Protein AF-A0A257PJL9-F1 (afdb_monomer)

Solvent-accessible surface area (backbone atoms only — not comparable to full-atom values): 11143 Å² total; per-residue (Å²): 131,81,81,60,60,24,32,33,41,35,34,54,38,45,75,93,39,42,69,45,50,50,52,24,38,55,75,59,22,83,45,71,50,77,45,77,40,81,89,77,59,29,35,40,38,37,25,34,27,64,63,86,53,63,56,69,57,37,52,51,34,45,52,51,27,25,71,77,57,74,52,83,58,68,77,47,76,47,81,35,45,70,77,47,56,76,36,56,66,44,72,63,48,63,78,39,80,41,72,86,50,38,31,40,30,32,70,85,60,83,70,79,80,64,85,92,42,50,75,46,57,35,68,57,82,78,34,64,66,76,51,87,47,71,64,53,48,50,50,55,40,47,49,55,57,44,61,74,78,45,84,84,84,75,47,77,28,80,68,32,34,30,22,59,66,38,46,49,48,25,71,75,69,74,46,76,55,50,68,40,48,93,48,72,64,27,50,51,42,18,53,56,33,67,73,108

Secondary structure (DSSP, 8-state):
-PPPEEEEEEEEEETTTHHHHHHHHHTT-SEEEEEEETTTTEEEEEEEESTTTTHHHHHHHHHHHHHHH------EEEEEETTTSHHHHHSS---EEETTTEEEEETT--SPPPTTSEEEEE-TTS-S--S-SHHHHHHHHHHHHHHHH---SSEEEES-TTSHHHHHHHHHHT--EEEE-SSHHHHHHHHHHHT-

Radius of gyration: 19.6 Å; Cα contacts (8 Å, |Δi|>4): 333; chains: 1; bounding box: 55×28×56 Å

Nearest PDB structures (foldseek):
  7egl-assembly1_B  TM=7.722E-01  e=3.998E-02  Synechocystis sp. PCC 6803 substr. Kazusa
  7r2z-assembly1_C  TM=5.999E-01  e=4.797E-02  Synechocystis sp. PCC 6803
  2a10-assembly1_A  TM=4.613E-01  e=8.749E-03  Synechocystis sp. PCC 6803
  7r2z-assembly1_B  TM=5.999E-01  e=5.098E-02  Synechocystis sp. PCC 6803
  2n2t-assembly1_A  TM=5.267E-01  e=2.776E-02  synthetic construct

Foldseek 3Di:
DPFFKWKKKKWKAAPQLVVLLCVLLVVAFPDKDWDADPVVNIIIIMGIHHHPPCPVSSVVSLVVSCVVRVDDIDIDMDMAGPCGDLCVQQVPLDFDDAAPAETEEEPPDPDDDDPRHDYQYAPRSFWDPSPPDPVSSVLLNVLVVCLVVHQDAEAEAEQCIQVRNQLSNCVSNVYHYHYDHPDPSSVVNSVVSSVD

Sequence (196 aa):
MTPETMDCVTLSVPADALDAFEAALSSVCRAVSFYHDEDRDYWDIQGVKERGADEGELAAAMAVAEMLTGVSPEVVRSIVPVGGWLARTQAAFPEQQIGQRFVVRGTHIAALPLPGRITLTLDAGLAFGTGEHNSTRGCLVMLERVARSHAPRRILDLGTGSGILAIAAAKLLHRRVLASDIDARAARVANANAAL

Structure (mmCIF, N/CA/C/O backbone):
data_AF-A0A257PJL9-F1
#
_entry.id   AF-A0A257PJL9-F1
#
loop_
_atom_site.group_PDB
_atom_site.id
_atom_site.type_symbol
_atom_site.label_atom_id
_atom_site.label_alt_id
_atom_site.label_comp_id
_atom_site.label_asym_id
_atom_site.label_entity_id
_atom_site.label_seq_id
_atom_site.pdbx_PDB_ins_code
_atom_site.Cartn_x
_atom_site.Cartn_y
_atom_site.Cartn_z
_atom_site.occupancy
_atom_site.B_iso_or_equiv
_atom_site.auth_seq_id
_atom_site.auth_comp_id
_atom_site.auth_asym_id
_atom_site.auth_atom_id
_atom_site.pdbx_PDB_model_num
ATOM 1 N N . MET A 1 1 ? 33.102 -2.995 4.642 1.00 41.75 1 MET A N 1
ATOM 2 C CA . MET A 1 1 ? 32.230 -3.609 3.621 1.00 41.75 1 MET A CA 1
ATOM 3 C C . MET A 1 1 ? 31.767 -2.500 2.700 1.00 41.75 1 MET A C 1
ATOM 5 O O . MET A 1 1 ? 3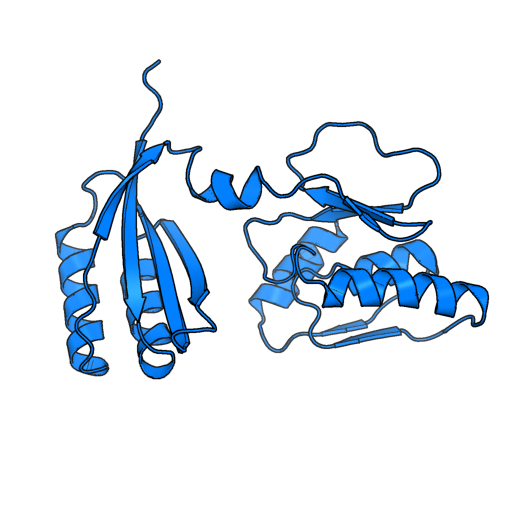1.185 -1.544 3.193 1.00 41.75 1 MET A O 1
ATOM 9 N N . THR A 1 2 ? 32.109 -2.555 1.415 1.00 45.38 2 THR A N 1
ATOM 10 C CA . THR A 1 2 ? 31.539 -1.645 0.410 1.00 45.38 2 THR A CA 1
ATOM 11 C C . THR A 1 2 ? 30.028 -1.871 0.346 1.00 45.38 2 THR A C 1
ATOM 13 O O . THR A 1 2 ? 29.623 -3.033 0.323 1.00 45.38 2 THR A O 1
ATOM 16 N N . PRO A 1 3 ? 29.195 -0.817 0.369 1.00 53.62 3 PRO A N 1
ATOM 17 C CA . PRO A 1 3 ? 27.757 -0.984 0.221 1.00 53.62 3 PRO A CA 1
ATOM 18 C C . PRO A 1 3 ? 27.475 -1.636 -1.133 1.00 53.62 3 PRO A C 1
ATOM 20 O O . PRO A 1 3 ? 28.020 -1.221 -2.154 1.00 53.62 3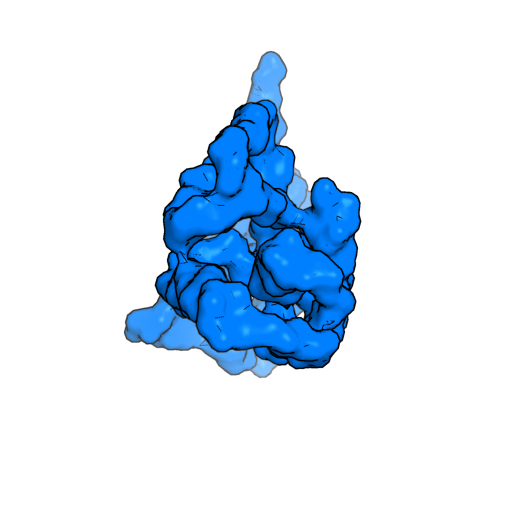 PRO A O 1
ATOM 23 N N . GLU A 1 4 ? 26.667 -2.688 -1.115 1.00 72.19 4 GLU A N 1
ATOM 24 C CA . GLU A 1 4 ? 26.211 -3.376 -2.317 1.00 72.19 4 GLU A CA 1
ATOM 25 C C . GLU A 1 4 ? 25.349 -2.393 -3.134 1.00 72.19 4 GLU A C 1
ATOM 27 O O . GLU A 1 4 ? 24.532 -1.663 -2.562 1.00 72.19 4 GLU A O 1
ATOM 32 N N . THR A 1 5 ? 25.568 -2.296 -4.448 1.00 79.81 5 THR A N 1
ATOM 33 C CA . THR A 1 5 ? 24.873 -1.348 -5.340 1.00 79.81 5 THR A CA 1
ATOM 34 C C . THR A 1 5 ? 24.140 -2.073 -6.468 1.00 79.81 5 THR A C 1
ATOM 36 O O . THR A 1 5 ? 24.551 -3.149 -6.894 1.00 79.81 5 THR A O 1
ATOM 39 N N . MET A 1 6 ? 23.055 -1.471 -6.951 1.00 83.62 6 MET A N 1
ATOM 40 C CA . MET A 1 6 ? 22.204 -1.936 -8.048 1.00 83.62 6 MET A CA 1
ATOM 41 C C . MET A 1 6 ? 22.126 -0.874 -9.144 1.00 83.62 6 MET A C 1
ATOM 43 O O . MET A 1 6 ? 22.331 0.315 -8.878 1.00 83.62 6 MET A O 1
ATOM 47 N N . ASP A 1 7 ? 21.787 -1.304 -10.356 1.00 87.94 7 ASP A N 1
ATOM 48 C CA . ASP A 1 7 ? 21.464 -0.386 -11.442 1.00 87.94 7 ASP A CA 1
ATOM 49 C C . ASP A 1 7 ? 19.977 -0.032 -11.387 1.00 87.94 7 ASP A C 1
ATOM 51 O O . ASP A 1 7 ? 19.114 -0.880 -11.149 1.00 87.94 7 ASP A O 1
ATOM 55 N N . CYS A 1 8 ? 19.690 1.247 -11.597 1.00 87.25 8 CYS A N 1
ATOM 56 C CA . CYS A 1 8 ? 18.357 1.812 -11.628 1.00 87.25 8 CYS A CA 1
ATOM 57 C C . CYS A 1 8 ? 18.110 2.446 -12.995 1.00 87.25 8 CYS A C 1
ATOM 59 O O . CYS A 1 8 ? 18.875 3.304 -13.442 1.00 87.25 8 CYS A O 1
ATOM 61 N N . VAL A 1 9 ? 17.026 2.035 -13.636 1.00 89.62 9 VAL A N 1
ATOM 62 C CA . VAL A 1 9 ? 16.599 2.477 -14.963 1.00 89.62 9 VAL A CA 1
ATOM 63 C C . VAL A 1 9 ? 15.316 3.271 -14.790 1.00 89.62 9 VAL A C 1
ATOM 65 O O . VAL A 1 9 ? 14.399 2.789 -14.140 1.00 89.62 9 VAL A O 1
ATOM 68 N N . THR A 1 10 ? 15.268 4.489 -15.319 1.00 86.88 10 THR A N 1
ATOM 69 C CA . THR A 1 10 ? 14.139 5.418 -15.162 1.00 86.88 10 THR A CA 1
ATOM 70 C C . THR A 1 10 ? 13.710 5.917 -16.532 1.00 86.88 10 THR A C 1
ATOM 72 O O . THR A 1 10 ? 14.571 6.224 -17.356 1.00 86.88 10 THR A O 1
ATOM 75 N N . LEU A 1 11 ? 12.407 5.989 -16.770 1.00 91.31 11 LEU A N 1
ATOM 76 C CA . LEU A 1 11 ? 11.817 6.472 -18.016 1.00 91.31 11 LEU A CA 1
ATOM 77 C C . LEU A 1 11 ? 10.452 7.104 -17.738 1.00 91.31 11 LEU A C 1
ATOM 79 O O . LEU A 1 11 ? 9.796 6.724 -16.774 1.00 91.31 11 LEU A O 1
ATOM 83 N N . SER A 1 12 ? 10.016 8.022 -18.595 1.00 90.00 12 SER A N 1
ATOM 84 C CA . SER A 1 12 ? 8.704 8.674 -18.491 1.00 90.00 12 SER A CA 1
ATOM 85 C C . SER A 1 12 ? 7.892 8.398 -19.751 1.00 90.00 12 SER A C 1
ATOM 87 O O . SER A 1 12 ? 8.389 8.619 -20.857 1.00 90.00 12 SER A O 1
ATOM 89 N N . VAL A 1 13 ? 6.654 7.924 -19.608 1.00 90.69 13 VAL A N 1
ATOM 90 C CA . VAL A 1 13 ? 5.784 7.535 -20.735 1.00 90.69 13 VAL A CA 1
ATOM 91 C C . VAL A 1 13 ? 4.340 8.006 -20.536 1.00 90.69 13 VAL A C 1
ATOM 93 O O . VAL A 1 13 ? 3.907 8.154 -19.397 1.00 90.69 13 VAL A O 1
ATOM 96 N N . PRO A 1 14 ? 3.569 8.241 -21.609 1.00 89.19 14 PRO A N 1
ATOM 97 C CA . PRO A 1 14 ? 2.139 8.513 -21.495 1.00 89.19 14 PRO A CA 1
ATOM 98 C C . PRO A 1 14 ? 1.365 7.278 -21.001 1.00 89.19 14 PRO A C 1
ATOM 100 O O . PRO A 1 14 ? 1.852 6.145 -21.055 1.00 89.19 14 PRO A O 1
ATOM 103 N N . ALA A 1 15 ? 0.140 7.495 -20.516 1.00 85.56 15 ALA A N 1
ATOM 104 C CA . ALA A 1 15 ? -0.681 6.451 -19.896 1.00 85.56 15 ALA A CA 1
ATOM 105 C C . ALA A 1 15 ? -1.004 5.262 -20.823 1.00 85.56 15 ALA A C 1
ATOM 107 O O . ALA A 1 15 ? -1.131 4.137 -20.352 1.00 85.56 15 ALA A O 1
ATOM 108 N N . ASP A 1 16 ? -1.114 5.489 -22.131 1.00 87.06 16 ASP A N 1
ATOM 109 C CA . ASP A 1 16 ? -1.380 4.452 -23.136 1.00 87.06 16 ASP A CA 1
ATOM 110 C C . ASP A 1 16 ? -0.163 3.563 -23.446 1.00 87.06 16 ASP A C 1
ATOM 112 O O . ASP A 1 16 ? -0.324 2.464 -23.977 1.00 87.06 16 ASP A O 1
ATOM 116 N N . ALA A 1 17 ? 1.043 4.001 -23.078 1.00 90.38 17 ALA A N 1
ATOM 117 C CA . ALA A 1 17 ? 2.282 3.246 -23.239 1.00 90.38 17 ALA A CA 1
ATOM 118 C C . ALA A 1 17 ? 2.741 2.537 -21.950 1.00 90.38 17 ALA A C 1
ATOM 120 O O . ALA A 1 17 ? 3.590 1.645 -22.013 1.00 90.38 17 ALA A O 1
ATOM 121 N N . LEU A 1 18 ? 2.175 2.904 -20.794 1.00 85.38 18 LEU A N 1
ATOM 122 C CA . LEU A 1 18 ? 2.573 2.438 -19.460 1.00 85.38 18 LEU A CA 1
ATOM 123 C C . LEU A 1 18 ? 2.719 0.912 -19.368 1.00 85.38 18 LEU A C 1
ATOM 125 O O . LEU A 1 18 ? 3.792 0.428 -19.009 1.00 85.38 18 LEU A O 1
ATOM 129 N N . ASP A 1 19 ? 1.684 0.162 -19.751 1.00 85.75 19 ASP A N 1
ATOM 130 C CA . ASP A 1 19 ? 1.648 -1.302 -19.610 1.00 85.75 19 ASP A CA 1
ATOM 131 C C . ASP A 1 19 ? 2.789 -1.997 -20.375 1.00 85.75 19 ASP A C 1
ATOM 133 O O . ASP A 1 19 ? 3.370 -2.980 -19.908 1.00 85.75 19 ASP A O 1
ATOM 137 N N . ALA A 1 20 ? 3.143 -1.478 -21.556 1.00 89.94 20 ALA A N 1
ATOM 138 C CA . ALA A 1 20 ? 4.199 -2.053 -22.384 1.00 89.94 20 ALA A CA 1
ATOM 139 C C . ALA A 1 20 ? 5.583 -1.853 -21.750 1.00 89.94 20 ALA A C 1
ATOM 141 O O . ALA A 1 20 ? 6.398 -2.780 -21.722 1.00 89.94 20 ALA A O 1
ATOM 142 N N . PHE A 1 21 ? 5.842 -0.662 -21.206 1.00 92.00 21 PHE A N 1
ATOM 143 C CA . PHE A 1 21 ? 7.112 -0.351 -20.550 1.00 92.00 21 PHE A CA 1
ATOM 144 C C . PHE A 1 21 ? 7.215 -0.946 -19.138 1.00 92.00 21 PHE A C 1
ATOM 146 O O . PHE A 1 21 ? 8.310 -1.338 -18.727 1.00 92.00 21 PHE A O 1
ATOM 153 N N . GLU A 1 22 ? 6.098 -1.111 -18.421 1.00 87.12 22 GLU A N 1
ATOM 154 C CA . GLU A 1 22 ? 6.037 -1.919 -17.196 1.00 87.12 22 GLU A CA 1
ATOM 155 C C . GLU A 1 22 ? 6.468 -3.357 -17.481 1.00 87.12 22 GLU A C 1
ATOM 157 O O . GLU A 1 22 ? 7.326 -3.894 -16.775 1.00 87.12 22 GLU A O 1
ATOM 162 N N . ALA A 1 23 ? 5.891 -3.980 -18.512 1.00 85.19 23 ALA A N 1
ATOM 163 C CA . ALA A 1 23 ? 6.210 -5.354 -18.876 1.00 85.19 23 ALA A CA 1
ATOM 164 C C . ALA A 1 23 ? 7.687 -5.500 -19.273 1.00 85.19 23 ALA A C 1
ATOM 166 O O . ALA A 1 23 ? 8.343 -6.450 -18.843 1.00 85.19 23 ALA A O 1
ATOM 167 N N . ALA A 1 24 ? 8.219 -4.535 -20.032 1.00 92.06 24 ALA A N 1
ATOM 168 C CA . ALA A 1 24 ? 9.617 -4.525 -20.449 1.00 92.06 24 ALA A CA 1
ATOM 169 C C . ALA A 1 24 ? 10.592 -4.394 -19.271 1.00 92.06 24 ALA A C 1
ATOM 171 O O . ALA A 1 24 ? 11.597 -5.098 -19.217 1.00 92.06 24 ALA A O 1
ATOM 172 N N . LEU A 1 25 ? 10.303 -3.520 -18.302 1.00 87.38 25 LEU A N 1
ATOM 173 C CA . LEU A 1 25 ? 11.134 -3.412 -17.105 1.00 87.38 25 LEU A CA 1
ATOM 174 C C . LEU A 1 25 ? 10.969 -4.634 -16.202 1.00 87.38 25 LEU A C 1
ATOM 176 O O . LEU A 1 25 ? 11.958 -5.125 -15.673 1.00 87.38 25 LEU A O 1
ATOM 180 N N . SER A 1 26 ? 9.759 -5.171 -16.056 1.00 84.50 26 SER A N 1
ATOM 181 C CA . SER A 1 26 ? 9.481 -6.310 -15.171 1.00 84.50 26 SER A CA 1
ATOM 182 C C . SER A 1 26 ? 10.102 -7.628 -15.639 1.00 84.50 26 SER A C 1
ATOM 184 O O . SER A 1 26 ? 10.227 -8.547 -14.830 1.00 84.50 26 SER A O 1
ATOM 186 N N . SER A 1 27 ? 10.501 -7.748 -16.911 1.00 85.81 27 SER A N 1
ATOM 187 C CA . SER A 1 27 ? 11.194 -8.948 -17.396 1.00 85.81 27 SER A CA 1
ATOM 188 C C . SER A 1 27 ? 12.631 -9.053 -16.880 1.00 85.81 27 SER A C 1
ATOM 190 O O . SER A 1 27 ? 13.154 -10.157 -16.776 1.00 85.81 27 SER A O 1
ATOM 192 N N . VAL A 1 28 ? 13.255 -7.923 -16.528 1.00 87.50 28 VAL A N 1
ATOM 193 C CA . VAL A 1 28 ? 14.672 -7.860 -16.129 1.00 87.50 28 VAL A CA 1
ATOM 194 C C . VAL A 1 28 ? 14.874 -7.277 -14.731 1.00 87.50 28 VAL A C 1
ATOM 196 O O . VAL A 1 28 ? 15.767 -7.680 -13.984 1.00 87.50 28 VAL A O 1
ATOM 199 N N . CYS A 1 29 ? 14.078 -6.283 -14.358 1.00 83.50 29 CYS A N 1
ATOM 200 C CA . CYS A 1 29 ? 14.186 -5.624 -13.072 1.00 83.50 29 CYS A CA 1
ATOM 201 C C . CYS A 1 29 ? 13.545 -6.472 -11.976 1.00 83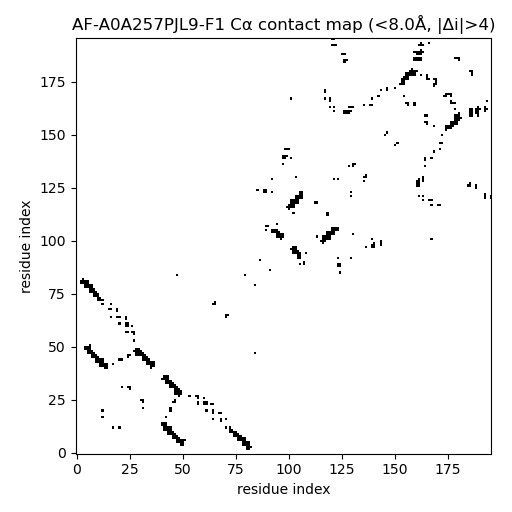.50 29 CYS A C 1
ATOM 203 O O . CYS A 1 29 ? 12.424 -6.958 -12.087 1.00 83.50 29 CYS A O 1
ATOM 205 N N . ARG A 1 30 ? 14.249 -6.571 -10.850 1.00 77.31 30 ARG A N 1
ATOM 206 C CA . ARG A 1 30 ? 13.767 -7.223 -9.631 1.00 77.31 30 ARG A CA 1
ATOM 207 C C . ARG A 1 30 ? 12.536 -6.522 -9.053 1.00 77.31 30 ARG A C 1
ATOM 209 O O . ARG A 1 30 ? 11.710 -7.163 -8.409 1.00 77.31 30 ARG A O 1
ATOM 216 N N . ALA A 1 31 ? 12.465 -5.205 -9.211 1.00 72.94 31 ALA A N 1
ATOM 217 C CA . ALA A 1 31 ? 11.349 -4.385 -8.767 1.00 72.94 31 ALA A CA 1
ATOM 218 C C . ALA A 1 31 ? 11.142 -3.226 -9.741 1.00 72.94 31 ALA A C 1
ATOM 220 O O . ALA A 1 31 ? 12.121 -2.651 -10.223 1.00 72.94 31 ALA A O 1
ATOM 221 N N . VAL A 1 32 ? 9.879 -2.880 -9.977 1.00 77.56 32 VAL A N 1
ATOM 222 C CA . VAL A 1 32 ? 9.454 -1.740 -10.793 1.00 77.56 32 VAL A CA 1
ATOM 223 C C . VAL A 1 32 ? 8.487 -0.894 -9.963 1.00 77.56 32 VAL A C 1
ATOM 225 O O . VAL A 1 32 ? 7.643 -1.441 -9.254 1.00 77.56 32 VAL A O 1
ATOM 228 N N . SER A 1 33 ? 8.633 0.428 -10.005 1.00 71.75 33 SER A N 1
ATOM 229 C CA . SER A 1 33 ? 7.714 1.381 -9.373 1.00 71.75 33 SER A CA 1
ATOM 230 C C . SER A 1 33 ? 7.304 2.476 -10.349 1.00 71.75 33 SER A C 1
ATOM 232 O O . SER A 1 33 ? 7.987 2.688 -11.352 1.00 71.75 33 SER A O 1
ATOM 234 N N . PHE A 1 34 ? 6.209 3.162 -10.030 1.00 76.88 34 PHE A N 1
ATOM 235 C CA . PHE A 1 34 ? 5.532 4.094 -10.924 1.00 76.88 34 PHE A CA 1
ATOM 236 C C . PHE A 1 34 ? 5.111 5.341 -10.151 1.00 76.88 34 PHE A C 1
ATOM 238 O O . PHE A 1 34 ? 4.598 5.226 -9.034 1.00 76.88 34 PHE A O 1
ATOM 245 N N . TYR A 1 35 ? 5.274 6.509 -10.761 1.00 73.12 35 TYR A N 1
ATOM 246 C CA . TYR A 1 35 ? 4.797 7.790 -10.247 1.00 73.12 35 TYR A CA 1
ATOM 247 C C . TYR A 1 35 ? 4.056 8.516 -11.369 1.00 73.12 35 TYR A C 1
ATOM 249 O O . TYR A 1 35 ? 4.531 8.542 -12.498 1.00 73.12 35 TYR A O 1
ATOM 257 N N . HIS A 1 36 ? 2.885 9.081 -11.080 1.00 73.94 36 HIS A N 1
ATOM 258 C CA . HIS A 1 36 ? 2.133 9.875 -12.055 1.00 73.94 36 HIS A CA 1
ATOM 259 C C . HIS A 1 36 ? 2.477 11.353 -11.871 1.00 73.94 36 HIS A C 1
ATOM 261 O O . HIS A 1 36 ? 2.335 11.892 -10.772 1.00 73.94 36 HIS A O 1
ATOM 267 N N . ASP A 1 37 ? 2.954 11.988 -12.937 1.00 71.56 37 ASP A N 1
ATOM 268 C CA . ASP A 1 37 ? 3.098 13.436 -13.039 1.00 71.56 37 ASP A CA 1
ATOM 269 C C . ASP A 1 37 ? 1.765 14.008 -13.547 1.00 71.56 37 ASP A C 1
ATOM 271 O O . ASP A 1 37 ? 1.489 14.008 -14.750 1.00 71.56 37 ASP A O 1
ATOM 275 N N . GLU A 1 38 ? 0.924 14.468 -12.614 1.00 62.31 38 GLU A N 1
ATOM 276 C CA . GLU A 1 38 ? -0.406 15.029 -12.900 1.00 62.31 38 GLU A CA 1
ATOM 277 C C . GLU A 1 38 ? -0.348 16.297 -13.775 1.00 62.31 38 GLU A C 1
ATOM 279 O O . GLU A 1 38 ? -1.310 16.587 -14.487 1.00 62.31 38 GLU A O 1
ATOM 284 N N . ASP A 1 39 ? 0.765 17.043 -13.758 1.00 68.75 39 ASP A N 1
ATOM 285 C CA . ASP A 1 39 ? 0.912 18.279 -14.536 1.00 68.75 39 ASP A CA 1
ATOM 286 C C . ASP A 1 39 ? 1.197 17.985 -16.014 1.00 68.75 39 ASP A C 1
ATOM 288 O O . ASP A 1 39 ? 0.790 18.743 -16.901 1.00 68.75 39 ASP A O 1
ATOM 292 N N . ARG A 1 40 ? 1.922 16.894 -16.289 1.00 72.25 40 ARG A N 1
ATOM 293 C CA . ARG A 1 40 ? 2.301 16.484 -17.652 1.00 72.25 40 ARG A CA 1
ATOM 294 C C . ARG A 1 40 ? 1.397 15.404 -18.229 1.00 72.25 40 ARG A C 1
ATOM 296 O O . ARG A 1 40 ? 1.416 15.221 -19.442 1.00 72.25 40 ARG A O 1
ATOM 303 N N . ASP A 1 41 ? 0.630 14.728 -17.379 1.00 77.56 41 ASP A N 1
ATOM 304 C CA . ASP A 1 41 ? -0.117 13.502 -17.672 1.00 77.56 41 ASP A CA 1
ATOM 305 C C . ASP A 1 41 ? 0.785 12.355 -18.170 1.00 77.56 41 ASP A C 1
ATOM 307 O O . ASP A 1 41 ? 0.508 11.672 -19.157 1.00 77.56 41 ASP A O 1
ATOM 311 N N . TYR A 1 42 ? 1.922 12.176 -17.491 1.00 84.56 42 TYR A N 1
ATOM 312 C CA . TYR A 1 42 ? 2.920 11.140 -17.781 1.00 84.56 42 TYR A CA 1
ATOM 313 C C . TYR A 1 42 ? 3.159 10.257 -16.558 1.00 84.56 42 TYR A C 1
ATOM 315 O O . TYR A 1 42 ? 2.931 10.650 -15.417 1.00 84.56 42 TYR A O 1
ATOM 323 N N . TRP A 1 43 ? 3.660 9.057 -16.810 1.00 82.25 43 TRP A N 1
ATOM 324 C CA . TRP A 1 43 ? 4.049 8.081 -15.809 1.00 82.25 43 TRP A CA 1
ATOM 325 C C . TRP A 1 43 ? 5.560 7.903 -15.812 1.00 82.25 43 TRP A C 1
ATOM 327 O O . TRP A 1 43 ? 6.138 7.437 -16.795 1.00 82.25 43 TRP A O 1
ATOM 337 N N . ASP A 1 44 ? 6.187 8.238 -14.693 1.00 80.81 44 ASP A N 1
ATOM 338 C CA . ASP A 1 44 ? 7.576 7.918 -14.407 1.00 80.81 44 ASP A CA 1
ATOM 339 C C . ASP A 1 44 ? 7.660 6.474 -13.927 1.00 80.81 44 ASP A C 1
ATOM 341 O O . ASP A 1 44 ? 7.162 6.127 -12.854 1.00 80.81 44 ASP A O 1
ATOM 345 N N . ILE A 1 45 ? 8.309 5.629 -14.718 1.00 83.31 45 ILE A N 1
ATOM 346 C CA . ILE A 1 45 ? 8.565 4.231 -14.406 1.00 83.31 45 ILE A CA 1
ATOM 347 C C . ILE A 1 45 ? 10.024 4.072 -14.022 1.00 83.31 45 ILE A C 1
ATOM 349 O O . ILE A 1 45 ? 10.929 4.585 -14.685 1.00 83.31 45 ILE A O 1
ATOM 353 N N . GLN A 1 46 ? 10.266 3.313 -12.963 1.00 85.31 46 GLN A N 1
ATOM 354 C CA . GLN A 1 46 ? 11.610 3.082 -12.481 1.00 85.31 46 GLN A CA 1
ATOM 355 C C . GLN A 1 46 ? 11.808 1.618 -12.095 1.00 85.31 46 GLN A C 1
ATOM 357 O O . GLN A 1 46 ? 11.044 1.069 -11.306 1.00 85.31 46 GLN A O 1
ATOM 362 N N . GLY A 1 47 ? 12.821 0.980 -12.676 1.00 85.50 47 GLY A N 1
ATOM 363 C CA . GLY A 1 47 ? 13.163 -0.423 -12.474 1.00 85.50 47 GLY A CA 1
ATOM 364 C C . GLY A 1 47 ? 14.551 -0.589 -11.862 1.00 85.50 47 GLY A C 1
ATOM 365 O O . GLY A 1 47 ? 15.498 0.084 -12.269 1.00 85.50 47 GLY A O 1
ATOM 366 N N . VAL A 1 48 ? 14.691 -1.500 -10.898 1.00 86.31 48 VAL A N 1
ATOM 367 C CA . VAL A 1 48 ? 15.980 -1.823 -10.265 1.00 86.31 48 VAL A CA 1
ATOM 368 C C . VAL A 1 48 ? 16.391 -3.259 -10.535 1.00 86.31 48 VAL A C 1
ATOM 370 O O . VAL A 1 48 ? 15.600 -4.188 -10.379 1.00 86.31 48 VAL A O 1
ATOM 373 N N . LYS A 1 49 ? 17.652 -3.436 -10.924 1.00 87.38 49 LYS A N 1
ATOM 374 C CA . LYS A 1 49 ? 18.242 -4.706 -11.362 1.00 87.38 49 LYS A CA 1
ATOM 375 C C . LYS A 1 49 ? 19.661 -4.876 -10.827 1.00 87.38 49 LYS A C 1
ATOM 377 O O . LYS A 1 49 ? 20.308 -3.913 -10.411 1.00 87.38 49 LYS A O 1
ATOM 382 N N . GLU A 1 50 ? 20.142 -6.114 -10.828 1.00 84.94 50 GLU A N 1
ATOM 383 C CA . GLU A 1 50 ? 21.545 -6.384 -10.521 1.00 84.94 50 GLU A CA 1
ATOM 384 C C . GLU A 1 50 ? 22.461 -5.658 -11.508 1.00 84.94 50 GLU A C 1
ATOM 386 O O . GLU A 1 50 ? 22.141 -5.486 -12.687 1.00 84.94 50 GLU A O 1
ATOM 391 N N . ARG A 1 51 ? 23.601 -5.193 -10.999 1.00 84.50 51 ARG A N 1
ATOM 392 C CA . ARG A 1 51 ? 24.495 -4.316 -11.748 1.00 84.50 51 ARG A CA 1
ATOM 393 C C . ARG A 1 51 ? 25.034 -5.017 -12.995 1.00 84.50 51 ARG A C 1
ATOM 395 O O . ARG A 1 51 ? 25.711 -6.037 -12.885 1.00 84.50 51 ARG A O 1
ATOM 402 N N . GLY A 1 52 ? 24.769 -4.443 -14.166 1.00 83.12 52 GLY A N 1
ATOM 403 C CA . GLY A 1 52 ? 25.194 -4.964 -15.467 1.00 83.12 52 GLY A CA 1
ATOM 404 C C . GLY A 1 52 ? 24.574 -6.304 -15.889 1.00 83.12 52 GLY A C 1
ATOM 405 O O . GLY A 1 52 ? 24.956 -6.821 -16.938 1.00 83.12 52 GLY A O 1
ATOM 406 N N . ALA A 1 53 ? 23.647 -6.873 -15.113 1.00 83.88 53 ALA A N 1
ATOM 407 C CA . ALA A 1 53 ? 22.940 -8.096 -15.492 1.00 83.88 53 ALA A CA 1
ATOM 408 C C . ALA A 1 53 ? 22.009 -7.821 -16.682 1.00 83.88 53 ALA A C 1
ATOM 410 O O . ALA A 1 53 ? 21.500 -6.717 -16.790 1.00 83.88 53 ALA A O 1
ATOM 411 N N . ASP A 1 54 ? 21.774 -8.779 -17.579 1.00 88.88 54 ASP A N 1
ATOM 412 C CA . ASP A 1 54 ? 20.629 -8.775 -18.515 1.00 88.88 54 ASP A CA 1
ATOM 413 C C . ASP A 1 54 ? 20.419 -7.481 -19.342 1.00 88.88 54 ASP A C 1
ATOM 415 O O . ASP A 1 54 ? 19.304 -7.083 -19.674 1.00 88.88 54 ASP A O 1
ATOM 419 N N . GLU A 1 55 ? 21.501 -6.772 -19.680 1.00 90.19 55 GLU A N 1
ATOM 420 C CA . GLU A 1 55 ? 21.448 -5.528 -20.467 1.00 90.19 55 GLU A CA 1
ATOM 421 C C . GLU A 1 55 ? 20.898 -5.743 -21.882 1.00 90.19 55 GLU A C 1
ATOM 423 O O . GLU A 1 55 ? 20.153 -4.908 -22.391 1.00 90.19 55 GLU A O 1
ATOM 428 N N . GLY A 1 56 ? 21.240 -6.874 -22.507 1.00 91.06 56 GLY A N 1
ATOM 429 C CA . GLY A 1 56 ? 20.736 -7.230 -23.834 1.00 91.06 56 GLY A CA 1
ATOM 430 C C . GLY A 1 56 ? 19.243 -7.560 -23.828 1.00 91.06 56 GLY A C 1
ATOM 431 O O . GLY A 1 56 ? 18.526 -7.156 -24.739 1.00 91.06 56 GLY A O 1
ATOM 432 N N . GLU A 1 57 ? 18.770 -8.242 -22.784 1.00 92.00 57 GLU A N 1
ATOM 433 C CA . GLU A 1 57 ? 17.350 -8.560 -22.618 1.00 92.00 57 GLU A CA 1
ATOM 434 C C . GLU A 1 57 ? 16.535 -7.299 -22.340 1.00 92.00 57 GLU A C 1
ATOM 436 O O . GLU A 1 57 ? 15.509 -7.084 -22.981 1.00 92.00 57 GLU A O 1
ATOM 441 N N . LEU A 1 58 ? 17.043 -6.413 -21.477 1.00 92.19 58 LEU A N 1
ATOM 442 C CA . LEU A 1 58 ? 16.406 -5.128 -21.209 1.00 92.19 58 LEU A CA 1
ATOM 443 C C . LEU A 1 58 ? 16.304 -4.296 -22.491 1.00 92.19 58 LEU A C 1
ATOM 445 O O . LEU A 1 58 ? 15.243 -3.765 -22.793 1.00 92.19 58 LEU A O 1
ATOM 449 N N . ALA A 1 59 ? 17.383 -4.206 -23.272 1.00 93.69 59 ALA A N 1
ATOM 450 C CA . ALA A 1 59 ? 17.366 -3.477 -24.537 1.00 93.69 59 ALA A CA 1
ATOM 451 C C . ALA A 1 59 ? 16.357 -4.069 -25.538 1.00 93.69 59 ALA A C 1
ATOM 453 O O . ALA A 1 59 ? 15.639 -3.320 -26.200 1.00 93.69 59 ALA A O 1
ATOM 454 N N . ALA A 1 60 ? 16.26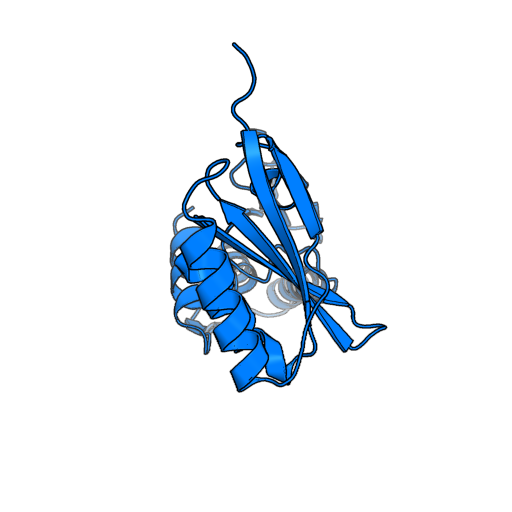9 -5.399 -25.630 1.00 95.69 60 ALA A N 1
ATOM 455 C CA . ALA A 1 60 ? 15.311 -6.071 -26.504 1.00 95.69 60 ALA A CA 1
ATOM 456 C C . ALA A 1 60 ? 13.858 -5.837 -26.058 1.00 95.69 60 ALA A C 1
ATOM 458 O O . ALA A 1 60 ? 13.011 -5.506 -26.887 1.00 95.69 60 ALA A O 1
ATOM 459 N N . ALA A 1 61 ? 13.574 -5.963 -24.760 1.00 95.06 61 ALA A N 1
ATOM 460 C CA . ALA A 1 61 ? 12.245 -5.742 -24.200 1.00 95.06 61 ALA A CA 1
ATOM 461 C C . ALA A 1 61 ? 11.786 -4.285 -24.381 1.00 95.06 61 ALA A C 1
ATOM 463 O O . ALA A 1 61 ? 10.655 -4.040 -24.801 1.00 95.06 61 ALA A O 1
ATOM 464 N N . MET A 1 62 ? 12.692 -3.327 -24.159 1.00 95.25 62 MET A N 1
ATOM 465 C CA . MET A 1 62 ? 12.447 -1.906 -24.416 1.00 95.25 62 MET A CA 1
ATOM 466 C C . MET A 1 62 ? 12.127 -1.648 -25.890 1.00 95.25 62 MET A C 1
ATOM 468 O O . MET A 1 62 ? 11.126 -1.007 -26.188 1.00 95.25 62 MET A O 1
ATOM 472 N N . ALA A 1 63 ? 12.897 -2.219 -26.822 1.00 96.12 63 ALA A N 1
ATOM 473 C CA . ALA A 1 63 ? 12.636 -2.062 -28.254 1.00 96.12 63 ALA A CA 1
ATOM 474 C C . ALA A 1 63 ? 11.258 -2.608 -28.673 1.00 96.12 63 ALA A C 1
ATOM 476 O O . ALA A 1 63 ? 10.588 -2.015 -29.518 1.00 96.12 63 ALA A O 1
ATOM 477 N N . VAL A 1 64 ? 10.807 -3.717 -28.075 1.00 96.25 64 VAL A N 1
ATOM 478 C CA . VAL A 1 64 ? 9.454 -4.248 -28.309 1.00 96.25 64 VAL A CA 1
ATOM 479 C C . VAL A 1 64 ? 8.387 -3.280 -27.791 1.00 96.25 64 VAL A C 1
ATOM 481 O O . VAL A 1 64 ? 7.417 -3.024 -28.503 1.00 96.25 64 VAL A O 1
ATOM 484 N N . ALA A 1 65 ? 8.566 -2.712 -26.595 1.00 95.19 65 ALA A N 1
ATOM 485 C CA . ALA A 1 65 ? 7.640 -1.722 -26.044 1.00 95.19 65 ALA A CA 1
ATOM 486 C C .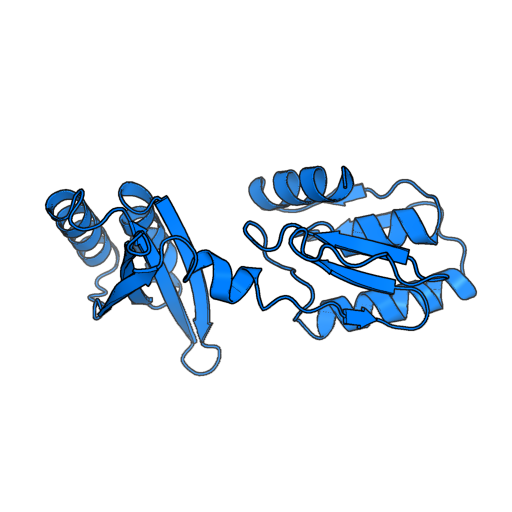 ALA A 1 65 ? 7.554 -0.462 -26.923 1.00 95.19 65 ALA A C 1
ATOM 488 O O . ALA A 1 65 ? 6.450 0.001 -27.220 1.00 95.19 65 ALA A O 1
ATOM 489 N N . GLU A 1 66 ? 8.689 0.036 -27.422 1.00 97.00 66 GLU A N 1
ATOM 490 C CA . GLU A 1 66 ? 8.718 1.160 -28.365 1.00 97.00 66 GLU A CA 1
ATOM 491 C C . GLU A 1 66 ? 7.975 0.829 -29.668 1.00 97.00 66 GLU A C 1
ATOM 493 O O . GLU A 1 66 ? 7.170 1.628 -30.142 1.00 97.00 66 GLU A O 1
ATOM 498 N N . MET A 1 67 ? 8.170 -0.367 -30.236 1.00 96.19 67 MET A N 1
ATOM 499 C CA . MET A 1 67 ? 7.468 -0.782 -31.461 1.00 96.19 67 MET A CA 1
ATOM 500 C C . MET A 1 67 ? 5.952 -0.921 -31.274 1.00 96.19 67 MET A C 1
ATOM 502 O O . MET A 1 67 ? 5.199 -0.624 -32.200 1.00 96.19 67 MET A O 1
ATOM 506 N N . LEU A 1 68 ? 5.501 -1.393 -30.109 1.00 95.56 68 LEU A N 1
ATOM 507 C CA . LEU A 1 68 ? 4.077 -1.586 -29.816 1.00 95.56 68 LEU A CA 1
ATOM 508 C C . LEU A 1 68 ? 3.344 -0.266 -29.563 1.00 95.56 68 LEU A C 1
ATOM 510 O O . LEU A 1 68 ? 2.171 -0.147 -29.912 1.00 95.56 68 LEU A O 1
ATOM 514 N N . THR A 1 69 ? 4.025 0.702 -28.953 1.00 95.56 69 THR A N 1
ATOM 515 C CA . THR A 1 69 ? 3.417 1.962 -28.494 1.00 95.56 69 THR A CA 1
ATOM 516 C C . THR A 1 69 ? 3.705 3.141 -29.420 1.00 95.56 69 THR A C 1
ATOM 518 O O . THR A 1 69 ? 2.971 4.124 -29.415 1.00 95.56 69 THR A O 1
ATOM 521 N N . GLY A 1 70 ? 4.775 3.070 -30.217 1.00 95.81 70 GLY A N 1
ATOM 522 C CA . GLY A 1 70 ? 5.296 4.202 -30.984 1.00 95.81 70 GLY A CA 1
ATOM 523 C C . GLY A 1 70 ? 5.970 5.277 -30.123 1.00 95.81 70 GLY A C 1
ATOM 524 O O . GLY A 1 70 ? 6.331 6.330 -30.649 1.00 95.81 70 GLY A O 1
ATOM 525 N N . VAL A 1 71 ? 6.137 5.038 -28.819 1.00 94.75 71 VAL A N 1
ATOM 526 C CA . VAL A 1 71 ? 6.785 5.955 -27.879 1.00 94.75 71 VAL A CA 1
ATOM 527 C C . VAL A 1 71 ? 8.233 5.525 -27.697 1.00 94.75 71 VAL A C 1
ATOM 529 O O . VAL A 1 71 ? 8.480 4.379 -27.350 1.00 94.75 71 VAL A O 1
ATOM 532 N N . SER A 1 72 ? 9.178 6.448 -27.862 1.00 94.50 72 SER A N 1
ATOM 533 C CA . SER A 1 72 ? 10.597 6.229 -27.547 1.00 94.50 72 SER A CA 1
ATOM 534 C C . SER A 1 72 ? 11.004 7.137 -26.381 1.00 94.50 72 SER A C 1
ATOM 536 O O . SER A 1 72 ? 11.371 8.294 -26.614 1.00 94.50 72 SER A O 1
ATOM 538 N N . PRO A 1 73 ? 10.880 6.673 -25.122 1.00 92.00 73 PRO A N 1
ATOM 539 C CA . PRO A 1 73 ? 11.201 7.488 -23.960 1.00 92.00 73 PRO A CA 1
ATOM 540 C C . PRO A 1 73 ? 12.717 7.616 -23.769 1.00 92.00 73 PRO A C 1
ATOM 542 O O . PRO A 1 73 ? 13.490 6.716 -24.098 1.00 92.00 73 PRO A O 1
ATOM 545 N N . GLU A 1 74 ? 13.156 8.725 -23.175 1.00 91.31 74 GLU A N 1
ATOM 546 C CA . GLU A 1 74 ? 14.539 8.843 -22.718 1.00 91.31 74 GLU A CA 1
ATOM 547 C C . GLU A 1 74 ? 14.771 7.903 -21.527 1.00 91.31 74 GLU A C 1
ATOM 549 O O . GLU A 1 74 ? 14.057 7.956 -20.524 1.00 91.31 74 GLU A O 1
ATOM 554 N N . VAL A 1 75 ? 15.787 7.043 -21.631 1.00 91.44 75 VAL A N 1
ATOM 555 C CA . VAL A 1 75 ? 16.139 6.087 -20.577 1.00 91.44 75 VAL A CA 1
ATOM 556 C C . VAL A 1 75 ? 17.303 6.628 -19.755 1.00 91.44 75 VAL A C 1
ATOM 558 O O . VAL A 1 75 ? 18.453 6.640 -20.199 1.00 91.44 75 VAL A O 1
ATOM 561 N N . VAL A 1 76 ? 17.019 7.011 -18.514 1.00 88.50 76 VAL A N 1
ATOM 562 C CA . VAL A 1 76 ? 18.016 7.502 -17.561 1.00 88.50 76 VAL A CA 1
ATOM 563 C C . VAL A 1 76 ? 18.500 6.353 -16.682 1.00 88.50 76 VAL A C 1
ATOM 565 O O . VAL A 1 76 ? 17.716 5.673 -16.020 1.00 88.50 76 VAL A O 1
ATOM 568 N N . ARG A 1 77 ? 19.819 6.144 -16.641 1.00 89.19 77 ARG A N 1
ATOM 569 C CA . ARG A 1 77 ? 20.459 5.101 -15.829 1.00 89.19 77 ARG A CA 1
ATOM 570 C C . ARG A 1 77 ? 21.220 5.719 -14.666 1.00 89.19 77 ARG A C 1
ATOM 572 O O . ARG A 1 77 ? 21.972 6.675 -14.843 1.00 89.19 77 ARG A O 1
ATOM 579 N N . SER A 1 78 ? 21.062 5.152 -13.478 1.00 85.75 78 SER A N 1
ATOM 580 C CA . SER A 1 78 ? 21.773 5.582 -12.274 1.00 85.75 78 SER A CA 1
ATOM 581 C C . SER A 1 78 ? 22.155 4.389 -11.404 1.00 85.75 78 SER A C 1
ATOM 583 O O . SER A 1 78 ? 21.582 3.311 -11.528 1.00 85.75 78 SER A O 1
ATOM 585 N N . ILE A 1 79 ? 23.143 4.575 -10.529 1.00 83.75 79 ILE A N 1
ATOM 586 C CA . ILE A 1 79 ? 23.549 3.555 -9.559 1.00 83.75 79 ILE A CA 1
ATOM 587 C C . ILE A 1 79 ? 22.905 3.900 -8.226 1.00 83.75 79 ILE A C 1
ATOM 589 O O . ILE A 1 79 ? 23.090 5.003 -7.703 1.00 83.75 79 ILE A O 1
ATOM 593 N N . VAL A 1 80 ? 22.194 2.937 -7.655 1.00 74.19 80 VAL A N 1
ATOM 594 C CA . VAL A 1 80 ? 21.537 3.078 -6.357 1.00 74.19 80 VAL A CA 1
ATOM 595 C C . VAL A 1 80 ? 22.111 2.056 -5.377 1.00 74.19 80 VAL A C 1
ATOM 597 O O . VAL A 1 80 ? 22.459 0.947 -5.772 1.00 74.19 80 VAL A O 1
ATOM 600 N N . PRO A 1 81 ? 22.252 2.372 -4.082 1.00 68.31 81 PRO A N 1
ATOM 601 C CA . PRO A 1 81 ? 22.559 1.347 -3.088 1.00 68.31 81 PRO A CA 1
ATOM 602 C C . PRO A 1 81 ? 21.469 0.258 -3.097 1.00 68.31 81 PRO A C 1
ATOM 604 O O . PRO A 1 81 ? 20.293 0.592 -3.243 1.00 68.31 81 PRO A O 1
ATOM 607 N N . VAL A 1 82 ? 21.822 -1.015 -2.871 1.00 61.25 82 VAL A N 1
ATOM 608 C CA . VAL A 1 82 ? 20.868 -2.141 -2.698 1.00 61.25 82 VAL A CA 1
ATOM 609 C C . VAL A 1 82 ? 19.817 -1.817 -1.628 1.00 61.25 82 VAL A C 1
ATOM 611 O O . VAL A 1 82 ? 18.669 -2.235 -1.725 1.00 61.25 82 VAL A O 1
ATOM 614 N N . GLY A 1 83 ? 20.178 -0.988 -0.644 1.00 49.16 83 GLY A N 1
ATOM 615 C CA . GLY A 1 83 ? 19.269 -0.460 0.375 1.00 49.16 83 GLY A CA 1
ATOM 616 C C . GLY A 1 83 ? 18.770 0.968 0.136 1.00 49.16 83 GLY A C 1
ATOM 617 O O . GLY A 1 83 ? 18.435 1.629 1.109 1.00 49.16 83 GLY A O 1
ATOM 618 N N . GLY A 1 84 ? 18.806 1.500 -1.092 1.00 46.22 84 GLY A N 1
ATOM 619 C CA . GLY A 1 84 ? 18.735 2.948 -1.339 1.00 46.22 84 GLY A CA 1
ATOM 620 C C . GLY A 1 84 ? 17.644 3.449 -2.280 1.00 46.22 84 GLY A C 1
ATOM 621 O O . GLY A 1 84 ? 17.459 4.663 -2.340 1.00 46.22 84 GLY A O 1
ATOM 622 N N . TRP A 1 85 ? 16.923 2.575 -2.988 1.00 45.28 85 TRP A N 1
ATOM 623 C CA . TRP A 1 85 ? 15.891 3.033 -3.923 1.00 45.28 85 TRP A CA 1
ATOM 624 C C . TRP A 1 85 ? 14.484 2.492 -3.635 1.00 45.28 85 TRP A C 1
ATOM 626 O O . TRP A 1 85 ? 13.589 3.305 -3.434 1.00 45.28 85 TRP A O 1
ATOM 636 N N . LEU A 1 86 ? 14.305 1.192 -3.361 1.00 44.56 86 LEU A N 1
ATOM 637 C CA . LEU A 1 86 ? 13.069 0.727 -2.700 1.00 44.56 86 LEU A CA 1
ATOM 638 C C . LEU A 1 86 ? 12.915 1.376 -1.306 1.00 44.56 86 LEU A C 1
ATOM 640 O O . LEU A 1 86 ? 11.820 1.669 -0.844 1.00 44.56 86 LEU A O 1
ATOM 644 N N . ALA A 1 87 ? 14.042 1.703 -0.668 1.00 40.62 87 ALA A N 1
ATOM 645 C CA . ALA A 1 87 ? 14.097 2.349 0.635 1.00 40.62 87 ALA A CA 1
ATOM 646 C C . ALA A 1 87 ? 13.886 3.871 0.616 1.00 40.62 87 ALA A C 1
ATOM 648 O O . ALA A 1 87 ? 13.709 4.437 1.686 1.00 40.62 87 ALA A O 1
ATOM 649 N N . ARG A 1 88 ? 13.884 4.577 -0.525 1.00 38.81 88 ARG A N 1
ATOM 650 C CA . ARG A 1 88 ? 13.564 6.022 -0.497 1.00 38.81 88 ARG A CA 1
ATOM 651 C C . ARG A 1 88 ? 12.066 6.293 -0.432 1.00 38.81 88 ARG A C 1
ATOM 653 O O . ARG A 1 88 ? 11.684 7.293 0.158 1.00 38.81 88 ARG A O 1
ATOM 660 N N . THR A 1 89 ? 11.241 5.360 -0.894 1.00 45.06 89 THR A N 1
ATOM 661 C CA . THR A 1 89 ? 9.788 5.378 -0.676 1.00 45.06 89 THR A CA 1
ATOM 662 C C . THR A 1 89 ? 9.409 4.584 0.582 1.00 45.06 89 THR A C 1
ATOM 664 O O . THR A 1 89 ? 8.503 4.975 1.311 1.00 45.06 89 THR A O 1
ATOM 667 N N . GLN A 1 90 ? 10.159 3.526 0.929 1.00 41.25 90 GLN A N 1
ATOM 668 C CA . GLN A 1 90 ? 9.866 2.691 2.104 1.00 41.25 90 GLN A CA 1
ATOM 669 C C . GLN A 1 90 ? 10.470 3.219 3.425 1.00 41.25 90 GLN A C 1
ATOM 671 O O . GLN A 1 90 ? 9.866 2.976 4.461 1.00 41.25 90 GLN A O 1
ATOM 676 N N . ALA A 1 91 ? 11.589 3.965 3.432 1.00 40.38 91 ALA A N 1
ATOM 677 C CA . ALA A 1 91 ? 12.171 4.595 4.638 1.00 40.38 91 ALA A CA 1
ATOM 678 C C . ALA A 1 91 ? 11.722 6.051 4.860 1.00 40.38 91 ALA A C 1
ATOM 680 O O . ALA A 1 91 ? 12.064 6.653 5.877 1.00 40.38 91 ALA A O 1
ATOM 681 N N . ALA A 1 92 ? 10.956 6.616 3.923 1.00 47.81 92 ALA A N 1
ATOM 682 C CA . ALA A 1 92 ? 10.344 7.933 4.052 1.00 47.81 92 ALA A CA 1
ATOM 683 C C . ALA A 1 92 ? 8.838 7.857 4.322 1.00 47.81 92 ALA A C 1
ATOM 685 O O . ALA A 1 92 ? 8.180 8.872 4.168 1.00 47.81 92 ALA A O 1
ATOM 686 N N . PHE A 1 93 ? 8.294 6.704 4.740 1.00 60.09 93 PHE A N 1
ATOM 687 C CA . PHE A 1 93 ? 6.937 6.654 5.282 1.00 60.09 93 PHE A CA 1
ATOM 688 C C . PHE A 1 93 ? 6.988 6.936 6.792 1.00 60.09 93 PHE A C 1
ATOM 690 O O . PHE A 1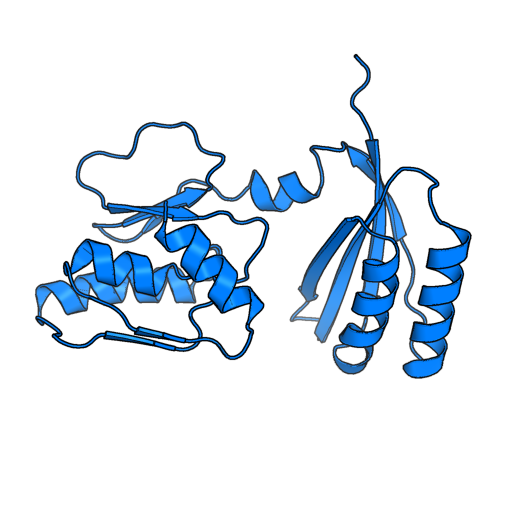 93 ? 7.171 5.999 7.580 1.00 60.09 93 PHE A O 1
ATOM 697 N N . PRO A 1 94 ? 6.906 8.212 7.226 1.00 63.47 94 PRO A N 1
ATOM 698 C CA . PRO A 1 94 ? 7.038 8.554 8.629 1.00 63.47 94 PRO A CA 1
ATOM 699 C C . PRO A 1 94 ? 5.883 7.966 9.431 1.00 63.47 94 PRO A C 1
ATOM 701 O O . PRO A 1 94 ? 4.797 7.700 8.919 1.00 63.47 94 PRO A O 1
ATOM 704 N N . GLU A 1 95 ? 6.091 7.850 10.737 1.00 78.25 95 GLU A N 1
ATOM 705 C CA . GLU A 1 95 ? 4.960 7.691 11.635 1.00 78.25 95 GLU A CA 1
ATOM 706 C C . GLU A 1 95 ? 4.058 8.932 11.536 1.00 78.25 95 GLU A C 1
ATOM 708 O O . GLU A 1 95 ? 4.498 10.066 11.738 1.00 78.25 95 GLU A O 1
ATOM 713 N N . GLN A 1 96 ? 2.781 8.719 11.235 1.00 83.50 96 GLN A N 1
ATOM 714 C CA . GLN A 1 96 ? 1.801 9.784 11.089 1.00 83.50 96 GLN A CA 1
ATOM 715 C C . GLN A 1 96 ? 0.675 9.611 12.095 1.00 83.50 96 GLN A C 1
ATOM 717 O O . GLN A 1 96 ? -0.068 8.629 12.082 1.00 83.50 96 GLN A O 1
ATOM 722 N N . GLN A 1 97 ? 0.482 10.620 12.939 1.00 89.12 97 GLN A N 1
ATOM 723 C CA . GLN A 1 97 ? -0.702 10.699 13.786 1.00 89.12 97 GLN A CA 1
ATOM 724 C C . GLN A 1 97 ? -1.874 11.249 12.968 1.00 89.12 97 GLN A C 1
ATOM 726 O O . GLN A 1 97 ? -1.818 12.358 12.416 1.00 89.12 97 GLN A O 1
ATOM 731 N N . ILE A 1 98 ? -2.955 10.475 12.890 1.00 88.31 98 ILE A N 1
ATOM 732 C CA . ILE A 1 98 ? -4.161 10.829 12.140 1.00 88.31 98 ILE A CA 1
ATOM 733 C C . ILE A 1 98 ? -5.337 10.883 13.109 1.00 88.31 98 ILE A C 1
ATOM 735 O O . ILE A 1 98 ? -5.591 9.934 13.848 1.00 88.31 98 ILE A O 1
ATOM 739 N N . GLY A 1 99 ? -6.026 12.026 13.128 1.00 89.75 99 GLY A N 1
ATOM 740 C CA . GLY A 1 99 ? -7.114 12.270 14.070 1.00 89.75 99 GLY A CA 1
ATOM 741 C C . GLY A 1 99 ? -6.683 12.106 15.531 1.00 89.75 99 GLY A C 1
ATOM 742 O O . GLY A 1 99 ? -5.532 12.373 15.905 1.00 89.75 99 GLY A O 1
ATOM 743 N N . GLN A 1 100 ? -7.619 11.674 16.371 1.00 92.25 100 GLN A N 1
ATOM 744 C CA . GLN A 1 100 ? -7.381 11.430 17.796 1.00 92.25 100 GLN A CA 1
ATOM 745 C C . GLN A 1 100 ? -7.060 9.965 18.098 1.00 92.25 100 GLN A C 1
ATOM 747 O O . GLN A 1 100 ? -6.517 9.672 19.162 1.00 92.25 100 GLN A O 1
ATOM 752 N N . ARG A 1 101 ? -7.410 9.041 17.198 1.00 93.44 101 ARG A N 1
ATOM 753 C CA . ARG A 1 101 ? -7.402 7.603 17.477 1.00 93.44 101 ARG A CA 1
ATOM 754 C C . ARG A 1 101 ? -6.320 6.853 16.732 1.00 93.44 101 ARG A C 1
ATOM 756 O O . ARG A 1 101 ? -5.938 5.806 17.233 1.00 93.44 101 ARG A O 1
ATOM 763 N N . PHE A 1 102 ? -5.818 7.338 15.599 1.00 94.06 102 PHE A N 1
ATOM 764 C CA . PHE A 1 102 ? -4.940 6.538 14.744 1.00 94.06 102 PHE A CA 1
ATOM 765 C C . PHE A 1 102 ? -3.489 7.021 14.727 1.00 94.06 102 PHE A C 1
ATOM 767 O O . PHE A 1 102 ? -3.190 8.211 14.884 1.00 94.06 102 PHE A O 1
ATOM 774 N N . VAL A 1 103 ? -2.595 6.059 14.519 1.00 91.75 103 VAL A N 1
ATOM 775 C CA . VAL A 1 103 ? -1.195 6.251 14.134 1.00 91.75 103 VAL A CA 1
ATOM 776 C C . VAL A 1 103 ? -0.915 5.299 12.985 1.00 91.75 103 VAL A C 1
ATOM 778 O O . VAL A 1 103 ? -1.150 4.101 13.135 1.00 91.75 103 VAL A O 1
ATOM 781 N N . VAL A 1 104 ? -0.432 5.810 11.860 1.00 87.69 104 VAL A N 1
ATOM 782 C CA . VAL A 1 104 ? -0.021 4.996 10.712 1.00 87.69 104 VAL A CA 1
ATOM 783 C C . VAL A 1 104 ? 1.494 4.956 10.669 1.00 87.69 104 VAL A C 1
ATOM 785 O O . VAL A 1 104 ? 2.134 5.987 10.868 1.00 87.69 104 VAL A O 1
ATOM 788 N N . ARG A 1 105 ? 2.068 3.774 10.457 1.00 84.75 105 ARG A N 1
ATOM 789 C CA . ARG A 1 105 ? 3.520 3.592 10.416 1.00 84.75 105 ARG A CA 1
ATOM 790 C C . ARG A 1 105 ? 3.923 2.446 9.501 1.00 84.75 105 ARG A C 1
ATOM 792 O O . ARG A 1 105 ? 3.147 1.518 9.276 1.00 84.75 105 ARG A O 1
ATOM 799 N N . GLY A 1 106 ? 5.148 2.505 9.003 1.00 82.25 106 GLY A N 1
ATOM 800 C CA . GLY A 1 106 ? 5.722 1.423 8.218 1.00 82.25 106 GLY A CA 1
ATOM 801 C C . GLY A 1 106 ? 6.210 0.283 9.107 1.00 82.25 106 GLY A C 1
ATOM 802 O O . GLY A 1 106 ? 6.583 0.501 10.262 1.00 82.25 106 GLY A O 1
ATOM 803 N N . THR A 1 107 ? 6.267 -0.929 8.558 1.00 79.19 107 THR A N 1
ATOM 804 C CA . THR A 1 107 ? 6.872 -2.113 9.205 1.00 79.19 107 THR A CA 1
ATOM 805 C C . THR A 1 107 ? 8.330 -1.903 9.630 1.00 79.19 107 THR A C 1
ATOM 807 O O . THR A 1 107 ? 8.795 -2.544 10.567 1.00 79.19 107 THR A O 1
ATOM 810 N N . HIS A 1 108 ? 9.041 -0.972 8.990 1.00 74.31 108 HIS A N 1
ATOM 811 C CA . HIS A 1 108 ? 10.430 -0.619 9.291 1.00 74.31 108 HIS A CA 1
ATOM 812 C C . HIS A 1 108 ? 10.603 0.233 10.567 1.00 74.31 108 HIS A C 1
ATOM 814 O O . HIS A 1 108 ? 11.724 0.392 11.053 1.00 74.31 108 HIS A O 1
ATOM 820 N N . ILE A 1 109 ? 9.523 0.792 11.130 1.00 75.00 109 ILE A N 1
ATOM 821 C CA . ILE A 1 109 ? 9.586 1.631 12.334 1.00 75.00 109 ILE A CA 1
ATOM 822 C C . ILE A 1 109 ? 9.556 0.740 13.581 1.00 75.00 109 ILE A C 1
ATOM 824 O O . ILE A 1 109 ? 8.507 0.249 13.998 1.00 75.00 109 ILE A O 1
ATOM 828 N N . ALA A 1 110 ? 10.719 0.583 14.217 1.00 72.12 110 ALA A N 1
ATOM 829 C CA . ALA A 1 110 ? 10.895 -0.218 15.433 1.00 72.12 110 ALA A CA 1
ATOM 830 C C . ALA A 1 110 ? 10.448 0.486 16.735 1.00 72.12 110 ALA A C 1
ATOM 832 O O . ALA A 1 110 ? 10.550 -0.093 17.817 1.00 72.12 110 ALA A O 1
ATOM 833 N N . ALA A 1 111 ? 9.971 1.734 16.662 1.00 75.25 111 ALA A N 1
ATOM 834 C CA . ALA A 1 111 ? 9.516 2.480 17.833 1.00 75.25 111 ALA A CA 1
ATOM 835 C C . ALA A 1 111 ? 8.303 1.808 18.507 1.00 75.25 111 ALA A C 1
ATOM 837 O O . ALA A 1 111 ? 7.459 1.180 17.854 1.00 75.25 111 ALA A O 1
ATOM 838 N N . LEU A 1 112 ? 8.195 1.954 19.831 1.00 77.56 112 LEU A N 1
ATOM 839 C CA . LEU A 1 112 ? 7.039 1.452 20.574 1.00 77.56 112 LEU A CA 1
ATOM 840 C C . LEU A 1 112 ? 5.757 2.181 20.131 1.00 77.56 112 LEU A C 1
ATOM 842 O O . LEU A 1 112 ? 5.799 3.395 19.928 1.00 77.56 112 LEU A O 1
ATOM 846 N N . PRO A 1 113 ? 4.617 1.474 20.000 1.00 78.88 113 PRO A N 1
ATOM 847 C CA . PRO A 1 113 ? 3.330 2.099 19.711 1.00 78.88 113 PRO A CA 1
ATOM 848 C C . PRO A 1 113 ? 3.001 3.231 20.689 1.00 78.88 113 PRO A C 1
ATOM 850 O O . PRO A 1 113 ? 3.165 3.075 21.901 1.00 78.88 113 PRO A O 1
ATOM 853 N N . LEU A 1 114 ? 2.481 4.347 20.173 1.00 80.56 114 LEU A N 1
ATOM 854 C CA . LEU A 1 114 ? 2.013 5.453 21.006 1.00 80.56 114 LEU A CA 1
ATOM 855 C C . LEU A 1 114 ? 0.836 5.001 21.895 1.00 80.56 114 LEU A C 1
ATOM 857 O O . LEU A 1 114 ? -0.204 4.590 21.365 1.00 80.56 114 LEU A O 1
ATOM 861 N N . PRO A 1 115 ? 0.951 5.099 23.235 1.00 83.44 115 PRO A N 1
ATOM 862 C CA . PRO A 1 115 ? -0.111 4.683 24.144 1.00 83.44 115 PRO A CA 1
ATOM 863 C C . PRO A 1 115 ? -1.437 5.401 23.864 1.00 83.44 115 PRO A C 1
ATOM 865 O O . PRO A 1 115 ? -1.473 6.604 23.610 1.00 83.44 115 PRO A O 1
ATOM 868 N N . GLY A 1 116 ? -2.548 4.662 23.934 1.00 87.31 116 GLY A N 1
ATOM 869 C CA . GLY A 1 116 ? -3.899 5.214 23.772 1.00 87.31 116 GLY A CA 1
ATOM 870 C C . GLY A 1 116 ? -4.349 5.447 22.325 1.00 87.31 116 GLY A C 1
ATOM 871 O O . GLY A 1 116 ? -5.496 5.849 22.113 1.00 87.31 116 GLY A O 1
ATOM 872 N N . ARG A 1 117 ? -3.499 5.156 21.332 1.00 93.50 117 ARG A N 1
ATOM 873 C CA . ARG A 1 117 ? -3.855 5.192 19.910 1.00 93.50 117 ARG A CA 1
ATOM 874 C C . ARG A 1 117 ? -3.829 3.798 19.281 1.00 93.50 117 ARG A C 1
ATOM 876 O O . ARG A 1 117 ? -3.126 2.896 19.719 1.00 93.50 117 ARG A O 1
ATOM 883 N N . ILE A 1 118 ? -4.626 3.635 18.234 1.00 94.38 118 ILE A N 1
ATOM 884 C CA . ILE A 1 118 ? -4.682 2.459 17.375 1.00 94.38 118 ILE A CA 1
ATOM 885 C C . ILE A 1 118 ? -3.566 2.582 16.342 1.00 94.38 118 ILE A C 1
ATOM 887 O O . ILE A 1 118 ? -3.602 3.460 15.477 1.00 94.38 118 ILE A O 1
ATOM 891 N N . THR A 1 119 ? -2.595 1.681 16.421 1.00 93.12 119 THR A N 1
ATOM 892 C CA . THR A 1 119 ? -1.504 1.597 15.452 1.00 93.12 119 THR A CA 1
ATOM 893 C C . THR A 1 119 ? -1.916 0.774 14.234 1.00 93.12 119 THR A C 1
ATOM 895 O O . THR A 1 119 ? -2.329 -0.385 14.350 1.00 93.12 119 THR A O 1
ATOM 898 N N . LEU A 1 120 ? -1.781 1.388 13.062 1.00 91.56 120 LEU A N 1
ATOM 899 C CA . LEU A 1 120 ? -1.959 0.801 11.741 1.00 91.56 120 LEU A CA 1
ATOM 900 C C . LEU A 1 120 ? -0.562 0.631 11.136 1.00 91.56 120 LEU A C 1
ATOM 902 O O . LEU A 1 120 ? 0.073 1.614 10.759 1.00 91.56 120 LEU A O 1
ATOM 906 N N . THR A 1 121 ? -0.061 -0.604 11.119 1.00 88.81 121 THR A N 1
ATOM 907 C CA . THR A 1 121 ? 1.257 -0.919 10.548 1.00 88.81 121 THR A CA 1
ATOM 908 C C . THR A 1 121 ? 1.061 -1.442 9.132 1.00 88.81 121 THR A C 1
ATOM 910 O O . THR A 1 121 ? 0.224 -2.318 8.935 1.00 88.81 121 THR A O 1
ATOM 913 N N . LEU A 1 122 ? 1.797 -0.895 8.165 1.00 83.94 122 LEU A N 1
ATOM 914 C CA . LEU A 1 122 ? 1.688 -1.253 6.749 1.00 83.94 122 LEU A CA 1
ATOM 915 C C . LEU A 1 122 ? 3.064 -1.569 6.168 1.00 83.94 122 LEU A C 1
ATOM 917 O O . LEU A 1 122 ? 4.049 -0.900 6.495 1.00 83.94 122 LEU A O 1
ATOM 921 N N . ASP A 1 123 ? 3.129 -2.548 5.271 1.00 74.50 123 ASP A N 1
ATOM 922 C CA . ASP A 1 123 ? 4.287 -2.720 4.400 1.00 74.50 123 ASP A CA 1
ATOM 923 C C . ASP A 1 123 ? 4.126 -1.848 3.145 1.00 74.50 123 ASP A C 1
ATOM 925 O O . ASP A 1 123 ? 3.407 -2.186 2.203 1.00 74.50 123 ASP A O 1
ATOM 929 N N . ALA A 1 124 ? 4.769 -0.679 3.161 1.00 57.44 124 ALA A N 1
ATOM 930 C CA . ALA A 1 124 ? 4.659 0.340 2.116 1.00 57.44 124 ALA A CA 1
ATOM 931 C C . ALA A 1 124 ? 5.343 -0.045 0.787 1.00 57.44 124 ALA A C 1
ATOM 933 O O . ALA A 1 124 ? 5.237 0.699 -0.182 1.00 57.44 124 ALA A O 1
ATOM 934 N N . GLY A 1 125 ? 6.042 -1.185 0.723 1.00 53.69 125 GLY A N 1
ATOM 935 C CA . GLY A 1 125 ? 6.801 -1.591 -0.463 1.00 53.69 125 GLY A CA 1
ATOM 936 C C . GLY A 1 125 ? 5.975 -2.193 -1.605 1.00 53.69 125 GLY A C 1
ATOM 937 O O . GLY A 1 125 ? 6.528 -2.392 -2.681 1.00 53.69 125 GLY A O 1
ATOM 938 N N . LEU A 1 126 ? 4.691 -2.528 -1.392 1.00 43.41 126 LEU A N 1
ATOM 939 C CA . LEU A 1 126 ? 3.935 -3.383 -2.328 1.00 43.41 126 LEU A CA 1
ATOM 940 C C . LEU A 1 126 ? 2.507 -2.925 -2.681 1.00 43.41 126 LEU A C 1
ATOM 942 O O . LEU A 1 126 ? 1.895 -3.550 -3.545 1.00 43.41 126 LEU A O 1
ATOM 946 N N . ALA A 1 127 ? 1.953 -1.866 -2.078 1.00 39.38 127 ALA A N 1
ATOM 947 C CA . ALA A 1 127 ? 0.614 -1.389 -2.450 1.00 39.38 127 ALA A CA 1
ATOM 948 C C . ALA A 1 127 ? 0.449 0.129 -2.408 1.00 39.38 127 ALA A C 1
ATOM 950 O O . ALA A 1 127 ? 0.847 0.800 -1.456 1.00 39.38 127 ALA A O 1
ATOM 951 N N . PHE A 1 128 ? -0.264 0.623 -3.419 1.00 45.66 128 PHE A N 1
ATOM 952 C CA . PHE A 1 128 ? -0.900 1.933 -3.445 1.00 45.66 128 PHE A CA 1
ATOM 953 C C . PHE A 1 128 ? -1.753 2.143 -2.176 1.00 45.66 128 PHE A C 1
ATOM 955 O O . PHE A 1 128 ? -2.429 1.224 -1.702 1.00 45.66 128 PHE A O 1
ATOM 962 N N . GLY A 1 129 ? -1.729 3.355 -1.613 1.00 47.28 129 GLY A N 1
ATOM 963 C CA . GLY A 1 129 ? -2.459 3.686 -0.381 1.00 47.28 129 GLY A CA 1
ATOM 964 C C . GLY A 1 129 ? -1.625 3.622 0.904 1.00 47.28 129 GLY A C 1
ATOM 965 O O . GLY A 1 129 ? -2.137 3.201 1.944 1.00 47.28 129 GLY A O 1
ATOM 966 N N . THR A 1 130 ? -0.367 4.073 0.862 1.00 46.56 130 THR A N 1
ATOM 967 C CA . THR A 1 130 ? 0.507 4.253 2.043 1.00 46.56 130 THR A CA 1
ATOM 968 C C . THR A 1 130 ? -0.075 5.226 3.075 1.00 46.56 130 THR A C 1
ATOM 970 O O . THR A 1 130 ? 0.269 5.161 4.246 1.00 46.56 130 THR A O 1
ATOM 973 N N . GLY A 1 131 ? -1.015 6.090 2.683 1.00 46.03 131 GLY A N 1
ATOM 974 C CA . GLY A 1 131 ? -1.621 7.094 3.563 1.00 46.03 131 GLY A CA 1
ATOM 975 C C . GLY A 1 131 ? -1.052 8.502 3.388 1.00 46.03 131 GLY A C 1
ATOM 976 O O . GLY A 1 131 ? -1.530 9.419 4.047 1.00 46.03 131 GLY A O 1
ATOM 977 N N . GLU A 1 132 ? -0.112 8.702 2.460 1.00 46.25 132 GLU A N 1
ATOM 978 C CA . GLU A 1 132 ? 0.400 10.033 2.088 1.00 46.25 132 GLU A CA 1
ATOM 979 C C . GLU A 1 132 ? -0.605 10.878 1.287 1.00 46.25 132 GLU A C 1
ATOM 981 O O . GLU A 1 132 ? -0.440 12.087 1.152 1.00 46.25 132 GLU A O 1
ATOM 986 N N . HIS A 1 133 ? -1.710 10.279 0.834 1.00 59.28 133 HIS A N 1
ATOM 987 C CA . HIS A 1 133 ? -2.788 10.995 0.160 1.00 59.28 133 HIS A CA 1
ATOM 988 C C . HIS A 1 133 ? -3.776 11.596 1.170 1.00 59.28 133 HIS A C 1
ATOM 990 O O . HIS A 1 133 ? -4.333 10.904 2.030 1.00 59.28 133 HIS A O 1
ATOM 996 N N . ASN A 1 134 ? -4.060 12.894 1.013 1.00 64.50 134 ASN A N 1
ATOM 997 C CA . ASN A 1 134 ? -5.027 13.653 1.820 1.00 64.50 134 ASN A CA 1
ATOM 998 C C . ASN A 1 134 ? -6.391 12.944 1.977 1.00 64.50 134 ASN A C 1
ATOM 1000 O O . ASN A 1 134 ? -7.051 13.085 3.011 1.00 64.50 134 ASN A O 1
ATOM 1004 N N . SER A 1 135 ? -6.794 12.146 0.983 1.00 78.00 135 SER A N 1
ATOM 1005 C CA . SER A 1 135 ? -8.029 11.358 0.980 1.00 78.00 135 SER A CA 1
ATOM 1006 C C . SER A 1 135 ? -8.063 10.290 2.081 1.00 78.00 135 SER A C 1
ATOM 1008 O O . SER A 1 135 ? -9.025 10.250 2.854 1.00 78.00 135 SER A O 1
ATOM 1010 N N . THR A 1 136 ? -7.013 9.474 2.234 1.00 84.69 136 THR A N 1
ATOM 1011 C CA . THR A 1 136 ? -6.934 8.425 3.269 1.00 84.69 136 THR A CA 1
ATOM 1012 C C . THR A 1 136 ? -6.971 9.029 4.668 1.00 84.69 136 THR A C 1
ATOM 1014 O O . THR A 1 136 ? -7.722 8.570 5.535 1.00 84.69 136 THR A O 1
ATOM 1017 N N . ARG A 1 137 ? -6.223 10.119 4.881 1.00 86.31 137 ARG A N 1
ATOM 1018 C CA . ARG A 1 137 ? -6.234 10.862 6.148 1.00 86.31 137 ARG A CA 1
ATOM 1019 C C . ARG A 1 137 ? -7.637 11.380 6.475 1.00 86.31 137 ARG A C 1
ATOM 1021 O O . ARG A 1 137 ? -8.099 11.223 7.607 1.00 86.31 137 ARG A O 1
ATOM 1028 N N . GLY A 1 138 ? -8.324 11.961 5.490 1.00 88.38 138 GLY A N 1
ATOM 1029 C CA . GLY A 1 138 ? -9.706 12.421 5.626 1.00 88.38 138 GLY A CA 1
ATOM 1030 C C . GLY A 1 138 ? -10.668 11.291 5.999 1.00 88.38 138 GLY A C 1
ATOM 1031 O O . GLY A 1 138 ? -11.468 11.448 6.924 1.00 88.38 138 GLY A O 1
ATOM 1032 N N . CYS A 1 139 ? -10.540 10.131 5.353 1.00 93.12 139 CYS A N 1
ATOM 1033 C CA . CYS A 1 139 ? -11.363 8.954 5.634 1.00 93.12 139 CYS A CA 1
ATOM 1034 C C . CYS A 1 139 ? -11.159 8.428 7.060 1.00 93.12 139 CYS A C 1
ATOM 1036 O O . CYS A 1 139 ? -12.139 8.155 7.750 1.00 93.12 139 CYS A O 1
ATOM 1038 N N . LEU A 1 140 ? -9.917 8.355 7.547 1.00 94.19 140 LEU A N 1
ATOM 1039 C CA . LEU A 1 140 ? -9.618 7.935 8.921 1.00 94.19 140 LEU A CA 1
ATOM 1040 C C . LEU A 1 140 ? -10.200 8.901 9.963 1.00 94.19 140 LEU A C 1
ATOM 1042 O O . LEU A 1 140 ? -10.820 8.464 10.932 1.00 94.19 140 LEU A O 1
ATOM 1046 N N . VAL A 1 141 ? -10.076 10.215 9.747 1.00 94.25 141 VAL A N 1
ATOM 1047 C CA . VAL A 1 141 ? -10.701 11.221 10.625 1.00 94.25 141 VAL A CA 1
ATOM 1048 C C . VAL A 1 141 ? -12.228 11.109 10.590 1.00 94.25 141 VAL A C 1
ATOM 1050 O O . VAL A 1 141 ? -12.886 11.226 11.626 1.00 94.25 141 VAL A O 1
ATOM 1053 N N . MET A 1 142 ? -12.816 10.870 9.417 1.00 95.00 142 MET A N 1
ATOM 1054 C CA . MET A 1 142 ? -14.262 10.701 9.285 1.00 95.00 142 MET A CA 1
ATOM 1055 C C . MET A 1 142 ? -14.749 9.419 9.967 1.00 95.00 142 MET A C 1
ATOM 1057 O O . MET A 1 142 ? -15.776 9.442 10.645 1.00 95.00 142 MET A O 1
ATOM 1061 N N . LEU A 1 143 ? -13.989 8.329 9.874 1.00 95.38 143 LEU A N 1
ATOM 1062 C CA . LEU A 1 143 ? -14.278 7.070 10.554 1.00 95.38 143 LEU A CA 1
ATOM 1063 C C . LEU A 1 143 ? -14.382 7.259 12.078 1.00 95.38 143 LEU A C 1
ATOM 1065 O O . LEU A 1 143 ? -15.302 6.720 12.692 1.00 95.38 143 LEU A O 1
ATOM 1069 N N . GLU A 1 144 ? -13.523 8.087 12.689 1.00 94.50 144 GLU A N 1
ATOM 1070 C CA . GLU A 1 144 ? -13.643 8.454 14.112 1.00 94.50 144 GLU A CA 1
ATOM 1071 C C . GLU A 1 144 ? -14.968 9.167 14.419 1.00 94.50 144 GLU A C 1
ATOM 1073 O O . GLU A 1 144 ? -15.629 8.872 15.419 1.00 94.50 144 GLU A O 1
ATOM 1078 N N . ARG A 1 145 ? -15.377 10.108 13.559 1.00 94.56 145 ARG A N 1
ATOM 1079 C CA . ARG A 1 145 ? -16.633 10.859 13.723 1.00 94.56 145 ARG A CA 1
ATOM 1080 C C . ARG A 1 145 ? -17.849 9.946 13.595 1.00 94.56 145 ARG A C 1
ATOM 1082 O O . ARG A 1 145 ? -18.786 10.055 14.391 1.00 94.56 145 ARG A O 1
ATOM 1089 N N . VAL A 1 146 ? -17.819 9.027 12.631 1.00 93.81 146 VAL A N 1
ATOM 1090 C CA . VAL A 1 146 ? -18.870 8.024 12.435 1.00 93.81 146 VAL A CA 1
ATOM 1091 C C . VAL A 1 146 ? -18.940 7.099 13.646 1.00 93.81 146 VAL A C 1
ATOM 1093 O O . VAL A 1 146 ? -20.014 6.963 14.217 1.00 93.81 146 VAL A O 1
ATOM 1096 N N . ALA A 1 147 ? -17.816 6.551 14.113 1.00 93.12 147 ALA A N 1
ATOM 1097 C CA . ALA A 1 147 ? -17.780 5.638 15.260 1.00 93.12 147 ALA A CA 1
ATOM 1098 C C . ALA A 1 147 ? -18.294 6.263 16.571 1.00 93.12 147 ALA A C 1
ATOM 1100 O O . ALA A 1 147 ? -18.777 5.556 17.451 1.00 93.12 147 ALA A O 1
ATOM 1101 N N . ARG A 1 148 ? -18.200 7.591 16.713 1.00 91.94 148 ARG A N 1
ATOM 1102 C CA . ARG A 1 148 ? -18.745 8.323 17.867 1.00 91.94 148 ARG A CA 1
ATOM 1103 C C . ARG A 1 148 ? -20.258 8.505 17.832 1.00 91.94 148 ARG A C 1
ATOM 1105 O O . ARG A 1 148 ? -20.868 8.650 18.885 1.00 91.94 148 ARG A O 1
ATOM 1112 N N . SER A 1 149 ? -20.833 8.607 16.640 1.00 92.56 149 SER A N 1
ATOM 1113 C CA . SER A 1 149 ? -22.246 8.953 16.439 1.00 92.56 149 SER A CA 1
ATOM 1114 C C . SER A 1 149 ? -23.095 7.749 16.032 1.00 92.56 149 SER A C 1
ATOM 1116 O O . SER A 1 149 ? -24.308 7.763 16.210 1.00 92.56 149 SER A O 1
ATOM 1118 N N . HIS A 1 150 ? -22.459 6.701 15.511 1.00 92.25 150 HIS A N 1
ATOM 1119 C CA . HIS A 1 150 ? -23.097 5.533 14.928 1.00 92.25 150 HIS A CA 1
ATOM 1120 C C . HIS A 1 150 ? -22.347 4.252 15.307 1.00 92.25 150 HIS A C 1
ATOM 1122 O O . HIS A 1 150 ? -21.135 4.247 15.509 1.00 92.25 150 HIS A O 1
ATOM 1128 N N . ALA A 1 151 ? -23.077 3.135 15.322 1.00 89.75 151 ALA A N 1
ATOM 1129 C CA . ALA A 1 151 ? -22.534 1.795 15.543 1.00 89.75 151 ALA A CA 1
ATOM 1130 C C . ALA A 1 151 ? -22.799 0.902 14.314 1.00 89.75 151 ALA A C 1
ATOM 1132 O O . ALA A 1 151 ? -23.699 0.052 14.347 1.00 89.75 151 ALA A O 1
ATOM 1133 N N . PRO A 1 152 ? -22.074 1.104 13.197 1.00 91.00 152 PRO A N 1
ATOM 1134 C CA . PRO A 1 152 ? -22.295 0.337 11.977 1.00 91.00 152 PRO A CA 1
ATOM 1135 C C . PRO A 1 152 ? -22.048 -1.160 12.212 1.00 91.00 152 PRO A C 1
ATOM 1137 O O . PRO A 1 152 ? -21.067 -1.572 12.830 1.00 91.00 152 PRO A O 1
ATOM 1140 N N . ARG A 1 153 ? -22.976 -1.990 11.719 1.00 91.50 153 ARG A N 1
ATOM 1141 C CA . ARG A 1 153 ? -22.937 -3.455 11.884 1.00 91.50 153 ARG A CA 1
ATOM 1142 C C . ARG A 1 153 ? -22.243 -4.184 10.739 1.00 91.50 153 ARG A C 1
ATOM 1144 O O . ARG A 1 153 ? -21.697 -5.260 10.957 1.00 91.50 153 ARG A O 1
ATOM 1151 N N . ARG A 1 154 ? -22.308 -3.623 9.532 1.00 95.00 154 ARG A N 1
ATOM 1152 C CA . ARG A 1 154 ? -21.708 -4.162 8.307 1.00 95.00 154 ARG A CA 1
ATOM 1153 C C . ARG A 1 154 ? -20.886 -3.057 7.669 1.00 95.00 154 ARG A C 1
ATOM 1155 O O . ARG A 1 154 ? -21.393 -1.948 7.525 1.00 95.00 154 ARG A O 1
ATOM 1162 N N . ILE A 1 155 ? -19.642 -3.366 7.339 1.00 97.12 155 ILE A N 1
ATOM 1163 C CA . ILE A 1 155 ? -18.662 -2.400 6.851 1.00 97.12 155 ILE A CA 1
ATOM 1164 C C . ILE A 1 155 ? -18.068 -2.976 5.568 1.00 97.12 155 ILE A C 1
ATOM 1166 O O . ILE A 1 155 ? -17.683 -4.148 5.551 1.00 97.12 155 ILE A O 1
ATOM 1170 N N . LEU A 1 156 ? -18.037 -2.157 4.520 1.00 97.50 156 LEU A N 1
ATOM 1171 C CA . LEU A 1 156 ? -17.416 -2.450 3.234 1.00 97.50 156 LEU A CA 1
ATOM 1172 C C . LEU A 1 156 ? -16.344 -1.392 2.974 1.00 97.50 156 LEU A C 1
ATOM 1174 O O . LEU A 1 156 ? -16.637 -0.202 3.068 1.00 97.50 156 LEU A O 1
ATOM 1178 N N . ASP A 1 157 ? -15.142 -1.840 2.643 1.00 96.62 157 ASP A N 1
ATOM 1179 C CA . ASP A 1 157 ? -14.065 -1.029 2.089 1.00 96.62 157 ASP A CA 1
ATOM 1180 C C . ASP A 1 157 ? -13.923 -1.376 0.600 1.00 96.62 157 ASP A C 1
ATOM 1182 O O . ASP A 1 157 ? -13.581 -2.509 0.253 1.00 96.62 157 ASP A O 1
ATOM 1186 N N . LEU A 1 158 ? -14.295 -0.442 -0.275 1.00 95.50 158 LEU A N 1
ATOM 1187 C CA . LEU A 1 158 ? -14.352 -0.642 -1.724 1.00 95.50 158 LEU A CA 1
ATOM 1188 C C . LEU A 1 158 ? -13.208 0.133 -2.384 1.00 95.50 158 LEU A C 1
ATOM 1190 O O . LEU A 1 158 ? -13.164 1.354 -2.266 1.00 95.50 158 LEU A O 1
ATOM 1194 N N . GLY A 1 159 ? -12.322 -0.573 -3.088 1.00 91.38 159 GLY A N 1
ATOM 1195 C CA . GLY A 1 159 ? -11.027 -0.030 -3.509 1.00 91.38 159 GLY A CA 1
ATOM 1196 C C . GLY A 1 159 ? -10.041 -0.024 -2.342 1.00 91.38 159 GLY A C 1
ATOM 1197 O O . GLY A 1 159 ? -9.501 1.019 -1.984 1.00 91.38 159 GLY A O 1
ATOM 1198 N N . THR A 1 160 ? -9.891 -1.176 -1.678 1.00 91.56 160 THR A N 1
ATOM 1199 C CA . THR A 1 160 ? -9.189 -1.265 -0.390 1.00 91.56 160 THR A CA 1
ATOM 1200 C C . THR A 1 160 ? -7.686 -0.986 -0.493 1.00 91.56 160 THR A C 1
ATOM 1202 O O . THR A 1 160 ? -7.085 -0.572 0.503 1.00 91.56 160 THR A O 1
ATOM 1205 N N . GLY A 1 161 ? -7.062 -1.179 -1.664 1.00 89.31 161 GLY A N 1
ATOM 1206 C CA . GLY A 1 161 ? -5.632 -0.940 -1.866 1.00 89.31 161 GLY A CA 1
ATOM 1207 C C . GLY A 1 161 ? -4.777 -1.666 -0.823 1.00 89.31 161 GLY A C 1
ATOM 1208 O O . GLY A 1 161 ? -4.800 -2.891 -0.716 1.00 89.31 161 GLY A O 1
ATOM 1209 N N . SER A 1 162 ? -4.054 -0.898 -0.004 1.00 86.75 162 SER A N 1
ATOM 1210 C CA . SER A 1 162 ? -3.244 -1.401 1.116 1.00 86.75 162 SER A CA 1
ATOM 1211 C C . SER A 1 162 ? -4.039 -2.048 2.263 1.00 86.75 162 SER A C 1
ATOM 1213 O O . SER A 1 162 ? -3.440 -2.682 3.133 1.00 86.75 162 SER A O 1
ATOM 1215 N N . GLY A 1 163 ? -5.362 -1.885 2.313 1.00 92.50 163 GLY A N 1
ATOM 1216 C CA . GLY A 1 163 ? -6.220 -2.367 3.398 1.00 92.50 163 GLY A CA 1
ATOM 1217 C C . GLY A 1 163 ? -6.333 -1.419 4.593 1.00 92.50 163 GLY A C 1
ATOM 1218 O O . GLY A 1 163 ? -7.007 -1.746 5.571 1.00 92.50 163 GLY A O 1
ATOM 1219 N N . ILE A 1 164 ? -5.691 -0.246 4.557 1.00 93.19 164 ILE A N 1
ATOM 1220 C CA . ILE A 1 164 ? -5.578 0.651 5.719 1.00 93.19 164 ILE A CA 1
ATOM 1221 C C . ILE A 1 164 ? -6.936 1.037 6.329 1.00 93.19 164 ILE A C 1
ATOM 1223 O O . ILE A 1 164 ? -7.078 1.018 7.555 1.00 93.19 164 ILE A O 1
ATOM 1227 N N . LEU A 1 165 ? -7.945 1.354 5.510 1.00 94.88 165 LEU A N 1
ATOM 1228 C CA . LEU A 1 165 ? -9.268 1.759 5.997 1.00 94.88 165 LEU A CA 1
ATOM 1229 C C . LEU A 1 165 ? -10.047 0.570 6.566 1.00 94.88 165 LEU A C 1
ATOM 1231 O O . LEU A 1 165 ? -10.644 0.695 7.641 1.00 94.88 165 LEU A O 1
ATOM 1235 N N . ALA A 1 166 ? -9.984 -0.594 5.913 1.00 96.88 166 ALA A N 1
ATOM 1236 C CA . ALA A 1 166 ? -10.564 -1.825 6.437 1.00 96.88 166 ALA A CA 1
ATOM 1237 C C . ALA A 1 166 ? -9.974 -2.209 7.802 1.00 96.88 166 ALA A C 1
ATOM 1239 O O . ALA A 1 166 ? -10.717 -2.475 8.751 1.00 96.88 166 ALA A O 1
ATOM 1240 N N . ILE A 1 167 ? -8.645 -2.174 7.934 1.00 96.38 167 ILE A N 1
ATOM 1241 C CA . ILE A 1 167 ? -7.939 -2.480 9.184 1.00 96.38 167 ILE A CA 1
ATOM 1242 C C . ILE A 1 167 ? -8.312 -1.457 10.265 1.00 96.38 167 ILE A C 1
ATOM 1244 O O . ILE A 1 167 ? -8.627 -1.836 11.396 1.00 96.38 167 ILE A O 1
ATOM 1248 N N . ALA A 1 168 ? -8.341 -0.165 9.926 1.00 96.25 168 ALA A N 1
ATOM 1249 C CA . ALA A 1 168 ? -8.731 0.895 10.849 1.00 96.25 168 ALA A CA 1
ATOM 1250 C C . ALA A 1 168 ? -10.156 0.708 11.381 1.00 96.25 168 ALA A C 1
ATOM 1252 O O . ALA A 1 168 ? -10.381 0.785 12.592 1.00 96.25 168 ALA A O 1
ATOM 1253 N N . ALA A 1 169 ? -11.113 0.416 10.498 1.00 97.19 169 ALA A N 1
ATOM 1254 C CA . ALA A 1 169 ? -12.501 0.175 10.870 1.00 97.19 169 ALA A CA 1
ATOM 1255 C C . ALA A 1 169 ? -12.642 -1.078 11.739 1.00 97.19 169 ALA A C 1
ATOM 1257 O O . ALA A 1 169 ? -13.323 -1.033 12.767 1.00 97.19 169 ALA A O 1
ATOM 1258 N N . ALA A 1 170 ? -11.949 -2.164 11.388 1.00 96.88 170 ALA A N 1
ATOM 1259 C CA . ALA A 1 170 ? -11.952 -3.392 12.171 1.00 96.88 170 ALA A CA 1
ATOM 1260 C C . ALA A 1 170 ? -11.407 -3.165 13.591 1.00 96.88 170 ALA A C 1
ATOM 1262 O O . ALA A 1 170 ? -12.043 -3.584 14.562 1.00 96.88 170 ALA A O 1
ATOM 1263 N N . LYS A 1 171 ? -10.277 -2.454 13.727 1.00 95.88 171 LYS A N 1
ATOM 1264 C CA . LYS A 1 171 ? -9.648 -2.161 15.026 1.00 95.88 171 LYS A CA 1
ATOM 1265 C C . LYS A 1 171 ? -10.450 -1.157 15.859 1.00 95.88 171 LYS A C 1
ATOM 1267 O O . LYS A 1 171 ? -10.551 -1.339 17.067 1.00 95.88 171 LYS A O 1
ATOM 1272 N N . LEU A 1 172 ? -11.035 -0.124 15.245 1.00 95.88 172 LEU A N 1
ATOM 1273 C CA . LEU A 1 172 ? -11.790 0.907 15.969 1.00 95.88 172 LEU A CA 1
ATOM 1274 C C . LEU A 1 172 ? -13.168 0.420 16.434 1.00 95.88 172 LEU A C 1
ATOM 1276 O O . LEU A 1 172 ? -13.604 0.785 17.524 1.00 95.88 172 LEU A O 1
ATOM 1280 N N . LEU A 1 173 ? -13.867 -0.358 15.604 1.00 95.12 173 LEU A N 1
ATOM 1281 C CA . LEU A 1 173 ? -15.257 -0.762 15.851 1.00 95.12 173 LEU A CA 1
ATOM 1282 C C . LEU A 1 173 ? -15.386 -2.199 16.368 1.00 95.12 173 LEU A C 1
ATOM 1284 O O . LEU A 1 173 ? -16.480 -2.599 16.767 1.00 95.12 173 LEU A O 1
ATOM 1288 N N . HIS A 1 174 ? -14.300 -2.977 16.348 1.00 94.62 174 HIS A N 1
ATOM 1289 C CA . HIS A 1 174 ? -14.282 -4.398 16.703 1.00 94.62 174 HIS A CA 1
ATOM 1290 C C . HIS A 1 174 ? -15.304 -5.215 15.892 1.00 94.62 174 HIS A C 1
ATOM 1292 O O . HIS A 1 174 ? -16.084 -6.009 16.428 1.00 94.62 174 HIS A O 1
ATOM 1298 N N . ARG A 1 175 ? -15.329 -4.992 14.571 1.00 94.94 175 ARG A N 1
ATOM 1299 C CA . ARG A 1 175 ? -16.239 -5.649 13.618 1.00 94.94 175 ARG A CA 1
ATOM 1300 C C . ARG A 1 175 ? -15.482 -6.233 12.434 1.00 94.94 175 ARG A C 1
ATOM 1302 O O . ARG A 1 175 ? -14.412 -5.759 12.072 1.00 94.94 175 ARG A O 1
ATOM 1309 N N . ARG A 1 176 ? -16.080 -7.252 11.809 1.00 95.25 176 ARG A N 1
ATOM 1310 C CA . ARG A 1 176 ? -15.614 -7.756 10.513 1.00 95.25 176 ARG A CA 1
ATOM 1311 C C . ARG A 1 176 ? -15.880 -6.706 9.439 1.00 95.25 176 ARG A C 1
ATOM 1313 O O . ARG A 1 176 ? -16.958 -6.109 9.417 1.00 95.25 176 ARG A O 1
ATOM 1320 N N . VAL A 1 177 ? -14.909 -6.533 8.555 1.00 97.75 177 VAL A N 1
ATOM 1321 C CA . VAL A 1 177 ? -14.983 -5.639 7.401 1.00 97.75 177 VAL A CA 1
ATOM 1322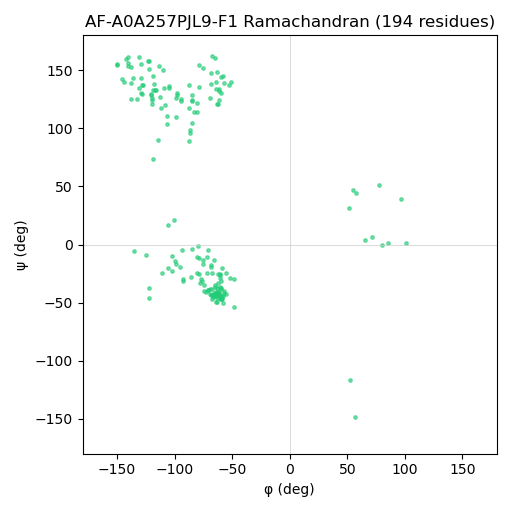 C C . VAL A 1 177 ? -14.833 -6.491 6.149 1.00 97.75 177 VAL A C 1
ATOM 1324 O O . VAL A 1 177 ? -13.962 -7.357 6.099 1.00 97.75 177 VAL A O 1
ATOM 1327 N N . LEU A 1 178 ? -15.707 -6.281 5.168 1.00 97.88 178 LEU A N 1
ATOM 1328 C CA . LEU A 1 178 ? -15.498 -6.793 3.821 1.00 97.88 178 LEU A CA 1
ATOM 1329 C C . LEU A 1 178 ? -14.627 -5.779 3.084 1.00 97.88 178 LEU A C 1
ATOM 1331 O O . LEU A 1 178 ? -14.994 -4.614 3.021 1.00 97.88 178 LEU A O 1
ATOM 1335 N N . ALA A 1 179 ? -13.492 -6.208 2.553 1.00 96.88 179 ALA A N 1
ATOM 1336 C CA . ALA A 1 179 ? -12.600 -5.368 1.768 1.00 96.88 179 ALA A CA 1
ATOM 1337 C C . ALA A 1 179 ? -12.524 -5.930 0.348 1.00 96.88 179 ALA A C 1
ATOM 1339 O O . ALA A 1 179 ? -12.397 -7.145 0.181 1.00 96.88 179 ALA A O 1
ATOM 1340 N N . SER A 1 180 ? -12.650 -5.072 -0.660 1.00 95.75 180 SER A N 1
ATOM 1341 C CA . SER A 1 180 ? -12.642 -5.473 -2.065 1.00 95.75 180 SER A CA 1
ATOM 1342 C C . SER A 1 180 ? -11.785 -4.530 -2.886 1.00 95.75 180 SER A C 1
ATOM 1344 O O . SER A 1 180 ? -11.80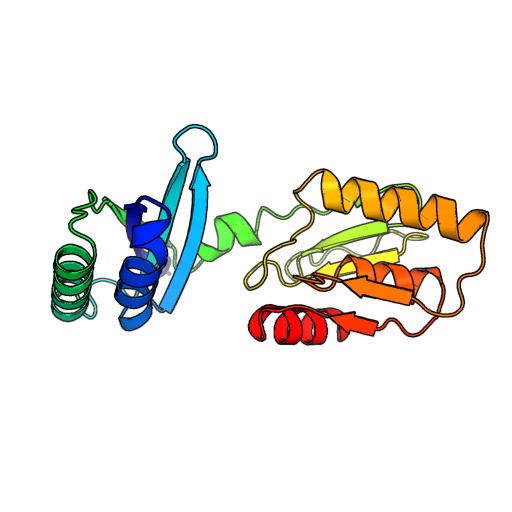6 -3.319 -2.679 1.00 95.75 180 SER A O 1
ATOM 1346 N N . ASP A 1 181 ? -11.098 -5.096 -3.867 1.00 92.75 181 ASP A N 1
ATOM 1347 C CA . ASP A 1 181 ? -10.378 -4.365 -4.899 1.00 92.75 181 ASP A CA 1
ATOM 1348 C C . ASP A 1 181 ? -10.553 -5.082 -6.240 1.00 92.75 181 ASP A C 1
ATOM 1350 O O . ASP A 1 181 ? -10.844 -6.282 -6.261 1.00 92.75 181 ASP A O 1
ATOM 1354 N N . ILE A 1 182 ? -10.404 -4.351 -7.342 1.00 90.25 182 ILE A N 1
ATOM 1355 C CA . ILE A 1 182 ? -10.380 -4.944 -8.684 1.00 90.25 182 ILE A CA 1
ATOM 1356 C C . ILE A 1 182 ? -9.008 -5.561 -8.986 1.00 90.25 182 ILE A C 1
ATOM 1358 O O . ILE A 1 182 ? -8.929 -6.509 -9.765 1.00 90.25 182 ILE A O 1
ATOM 1362 N N . ASP A 1 183 ? -7.943 -5.073 -8.337 1.00 81.38 183 ASP A N 1
AT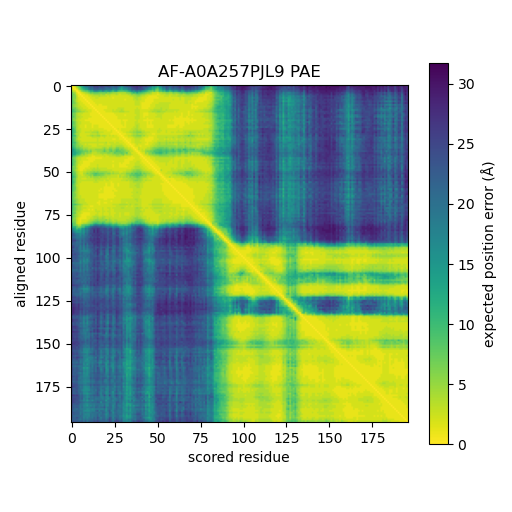OM 1363 C CA . ASP A 1 183 ? -6.599 -5.632 -8.460 1.00 81.38 183 ASP A CA 1
ATOM 1364 C C . ASP A 1 183 ? -6.381 -6.765 -7.438 1.00 81.38 183 ASP A C 1
ATOM 1366 O O . ASP A 1 183 ? -6.360 -6.570 -6.218 1.00 81.38 183 ASP A O 1
ATOM 1370 N N . ALA A 1 184 ? -6.142 -7.980 -7.937 1.00 82.00 184 ALA A N 1
ATOM 1371 C CA . ALA A 1 184 ? -5.822 -9.138 -7.105 1.00 82.00 184 ALA A CA 1
ATOM 1372 C C . ALA A 1 184 ? -4.533 -8.953 -6.273 1.00 82.00 184 ALA A C 1
ATOM 1374 O O . ALA A 1 184 ? -4.379 -9.592 -5.227 1.00 82.00 184 ALA A O 1
ATOM 1375 N N . ARG A 1 185 ? -3.597 -8.097 -6.707 1.00 76.06 185 ARG A N 1
ATOM 1376 C CA . ARG A 1 185 ? -2.402 -7.728 -5.933 1.00 76.06 185 ARG A CA 1
ATOM 1377 C C . ARG A 1 185 ? -2.784 -6.923 -4.695 1.00 76.06 185 ARG A C 1
ATOM 1379 O O . ARG A 1 185 ? -2.341 -7.286 -3.608 1.00 76.06 185 ARG A O 1
ATOM 1386 N N . ALA A 1 186 ? -3.653 -5.920 -4.832 1.00 80.19 186 ALA A N 1
ATOM 1387 C CA . ALA A 1 186 ? -4.145 -5.123 -3.706 1.00 80.19 186 ALA A CA 1
ATOM 1388 C C . ALA A 1 186 ? -4.825 -6.012 -2.654 1.00 80.19 186 ALA A C 1
ATOM 1390 O O . ALA A 1 186 ? -4.494 -5.944 -1.473 1.00 80.19 186 ALA A O 1
ATOM 1391 N N . ALA A 1 187 ? -5.665 -6.960 -3.082 1.00 87.06 187 ALA A N 1
ATOM 1392 C CA . ALA A 1 187 ? -6.280 -7.926 -2.169 1.00 87.06 187 ALA A CA 1
ATOM 1393 C C . ALA A 1 187 ? -5.247 -8.782 -1.402 1.00 87.06 187 ALA A C 1
ATOM 1395 O O . ALA A 1 187 ? -5.434 -9.070 -0.217 1.00 87.06 187 ALA A O 1
ATOM 1396 N N . ARG A 1 188 ? -4.142 -9.192 -2.042 1.00 83.81 188 ARG A N 1
ATOM 1397 C CA . ARG A 1 188 ? -3.050 -9.913 -1.360 1.00 83.81 188 ARG A CA 1
ATOM 1398 C C . ARG A 1 188 ? -2.335 -9.028 -0.342 1.00 83.81 188 ARG A C 1
ATOM 1400 O O . ARG A 1 188 ? -2.094 -9.484 0.774 1.00 83.81 188 ARG A O 1
ATOM 1407 N N . VAL A 1 189 ? -2.041 -7.779 -0.695 1.00 81.50 189 VAL A N 1
ATOM 1408 C CA . VAL A 1 189 ? -1.361 -6.844 0.213 1.00 81.50 189 VAL A CA 1
ATOM 1409 C C . VAL A 1 189 ? -2.250 -6.463 1.395 1.00 81.50 189 VAL A C 1
ATOM 1411 O O . VAL A 1 189 ? -1.786 -6.510 2.530 1.00 81.50 189 VAL A O 1
ATOM 1414 N N . ALA A 1 190 ? -3.535 -6.187 1.171 1.00 89.75 190 ALA A N 1
ATOM 1415 C CA . ALA A 1 190 ? -4.494 -5.931 2.243 1.00 89.75 190 ALA A CA 1
ATOM 1416 C C . ALA A 1 190 ? -4.574 -7.102 3.236 1.00 89.75 190 ALA A C 1
ATOM 1418 O O . ALA A 1 190 ? -4.578 -6.883 4.447 1.00 89.75 190 ALA A O 1
ATOM 1419 N N . ASN A 1 191 ? -4.569 -8.349 2.746 1.00 90.38 191 ASN A N 1
ATOM 1420 C CA . ASN A 1 191 ? -4.524 -9.535 3.606 1.00 90.38 191 ASN A CA 1
ATOM 1421 C C . ASN A 1 191 ? -3.212 -9.643 4.398 1.00 90.38 191 ASN A C 1
ATOM 1423 O O . ASN A 1 191 ? -3.251 -9.963 5.585 1.00 90.38 191 ASN A O 1
ATOM 1427 N N . ALA A 1 192 ? -2.067 -9.361 3.770 1.00 87.94 192 ALA A N 1
ATOM 1428 C CA . ALA A 1 192 ? -0.773 -9.362 4.451 1.00 87.94 192 ALA A CA 1
ATOM 1429 C C . ALA A 1 192 ? -0.711 -8.284 5.547 1.00 87.94 192 ALA A C 1
ATOM 1431 O O . ALA A 1 192 ? -0.354 -8.585 6.683 1.00 87.94 192 ALA A O 1
ATOM 1432 N N . ASN A 1 193 ? -1.147 -7.058 5.243 1.00 90.19 193 ASN A N 1
ATOM 1433 C CA . ASN A 1 193 ? -1.201 -5.955 6.204 1.00 90.19 193 ASN A CA 1
ATOM 1434 C C . ASN A 1 193 ? -2.189 -6.221 7.349 1.00 90.19 193 ASN A C 1
ATOM 1436 O O . ASN A 1 193 ? -1.935 -5.833 8.486 1.00 90.19 193 ASN A O 1
ATOM 1440 N N . ALA A 1 194 ? -3.310 -6.900 7.086 1.00 92.69 194 ALA A N 1
ATOM 1441 C CA . ALA A 1 194 ? -4.286 -7.248 8.119 1.00 92.69 194 ALA A CA 1
ATOM 1442 C C . ALA A 1 194 ? -3.769 -8.291 9.127 1.00 92.69 194 ALA A C 1
ATOM 1444 O O . ALA A 1 194 ? -4.329 -8.399 10.220 1.00 92.69 194 ALA A O 1
ATOM 1445 N N . ALA A 1 195 ? -2.727 -9.050 8.771 1.00 90.75 195 ALA A N 1
ATOM 1446 C CA . ALA A 1 195 ? -2.093 -10.038 9.641 1.00 90.75 195 ALA A CA 1
ATOM 1447 C C . ALA A 1 195 ? -1.019 -9.445 10.582 1.00 90.75 195 ALA A C 1
ATOM 1449 O O . ALA A 1 195 ? -0.487 -10.186 11.411 1.00 90.75 195 ALA A O 1
ATOM 1450 N N . LEU A 1 196 ? -0.718 -8.142 10.466 1.00 85.69 196 LEU A N 1
ATOM 1451 C CA . LEU A 1 196 ? 0.221 -7.391 11.316 1.00 85.69 196 LEU A CA 1
ATOM 1452 C C . LEU A 1 196 ? -0.428 -6.881 12.622 1.00 85.69 196 LEU A C 1
ATOM 1454 O O . LEU A 1 196 ? 0.235 -7.005 13.674 1.00 85.69 196 LEU A O 1
#

Mean predicted aligned error: 13.47 Å

pLDDT: mean 82.42, std 15.39, range [38.81, 97.88]